Protein AF-A0A521ZRQ2-F1 (afdb_monomer)

Structure (mmCIF, N/CA/C/O backbone):
data_AF-A0A521ZRQ2-F1
#
_entry.id   AF-A0A521ZRQ2-F1
#
loop_
_atom_site.group_PDB
_atom_site.id
_atom_site.type_symbol
_atom_site.label_atom_id
_atom_site.label_alt_id
_atom_site.label_comp_id
_atom_site.label_asym_id
_atom_site.label_entity_id
_atom_site.label_seq_id
_atom_site.pdbx_PDB_ins_code
_atom_site.Cartn_x
_atom_site.Cartn_y
_atom_site.Cartn_z
_atom_site.occupancy
_atom_site.B_iso_or_equiv
_atom_site.auth_seq_id
_atom_site.auth_comp_id
_atom_site.auth_asym_id
_atom_site.auth_atom_id
_atom_site.pdbx_PDB_model_num
ATOM 1 N N . LEU A 1 1 ? 26.197 10.960 -20.142 1.00 86.56 1 LEU A N 1
ATOM 2 C CA . LEU A 1 1 ? 25.436 11.722 -21.165 1.00 86.56 1 LEU A CA 1
ATOM 3 C C . LEU A 1 1 ? 23.962 11.641 -20.788 1.00 86.56 1 LEU A C 1
ATOM 5 O O . LEU A 1 1 ? 23.535 10.539 -20.490 1.00 86.56 1 LEU A O 1
ATOM 9 N N . THR A 1 2 ? 23.198 12.736 -20.777 1.00 94.81 2 THR A N 1
ATOM 10 C CA . THR A 1 2 ? 21.739 12.678 -20.542 1.00 94.81 2 THR A CA 1
ATOM 11 C C . THR A 1 2 ? 21.006 12.995 -21.835 1.00 94.81 2 THR A C 1
ATOM 13 O O . THR A 1 2 ? 21.294 14.017 -22.453 1.00 94.81 2 THR A O 1
ATOM 16 N N . VAL A 1 3 ? 20.074 12.131 -22.233 1.00 94.94 3 VAL A N 1
ATOM 17 C CA . VAL A 1 3 ? 19.241 12.310 -23.423 1.00 94.94 3 VAL A CA 1
ATOM 18 C C . VAL A 1 3 ? 17.798 12.521 -22.991 1.00 94.94 3 VAL A C 1
ATOM 20 O O . VAL A 1 3 ? 17.220 11.689 -22.288 1.00 94.94 3 VAL A O 1
ATOM 23 N N . ASP A 1 4 ? 17.227 13.640 -23.424 1.00 97.19 4 ASP A N 1
ATOM 24 C CA . ASP A 1 4 ? 15.852 14.012 -23.123 1.00 97.19 4 ASP A CA 1
ATOM 25 C C . ASP A 1 4 ? 14.891 13.464 -24.167 1.00 97.19 4 ASP A C 1
ATOM 27 O O . ASP A 1 4 ? 15.000 13.746 -25.358 1.00 97.19 4 ASP A O 1
ATOM 31 N N . ILE A 1 5 ? 13.912 12.700 -23.695 1.00 96.31 5 ILE A N 1
ATOM 32 C CA . ILE A 1 5 ? 12.870 12.094 -24.510 1.00 96.31 5 ILE A CA 1
ATOM 33 C C . ILE A 1 5 ? 11.524 12.632 -24.023 1.00 96.31 5 ILE A C 1
ATOM 35 O O . ILE A 1 5 ? 11.105 12.414 -22.882 1.00 96.31 5 ILE A O 1
ATOM 39 N N . GLY A 1 6 ? 10.824 13.348 -24.904 1.00 96.44 6 GLY A N 1
ATOM 40 C CA . GLY A 1 6 ? 9.523 13.938 -24.585 1.00 96.44 6 GLY A CA 1
ATOM 41 C C . GLY A 1 6 ? 8.506 12.889 -24.139 1.00 96.44 6 GLY A C 1
ATOM 42 O O . GLY A 1 6 ? 7.886 13.025 -23.087 1.00 96.44 6 GLY A O 1
ATOM 43 N N . GLU A 1 7 ? 8.384 11.814 -24.908 1.00 95.94 7 GLU A N 1
ATOM 44 C CA . GLU A 1 7 ? 7.580 10.641 -24.584 1.00 95.94 7 GLU A CA 1
ATOM 45 C C . GLU A 1 7 ? 8.234 9.395 -25.173 1.00 95.94 7 GLU A C 1
ATOM 47 O O . GLU A 1 7 ? 8.887 9.484 -26.212 1.00 95.94 7 GLU A O 1
ATOM 52 N N . LEU A 1 8 ? 8.053 8.247 -24.520 1.00 96.88 8 LEU A N 1
ATOM 53 C CA . LEU A 1 8 ? 8.557 6.979 -25.026 1.00 96.88 8 LEU A CA 1
ATOM 54 C C . LEU A 1 8 ? 7.420 5.975 -25.196 1.00 96.88 8 LEU A C 1
ATOM 56 O O . LEU A 1 8 ? 6.729 5.646 -24.234 1.00 96.88 8 LEU A O 1
ATOM 60 N N . GLY A 1 9 ? 7.288 5.464 -26.416 1.00 95.38 9 GLY A N 1
ATOM 61 C CA . GLY A 1 9 ? 6.446 4.328 -26.761 1.00 95.38 9 GLY A CA 1
ATOM 62 C C . GLY A 1 9 ? 7.170 3.418 -27.749 1.00 95.38 9 GLY A C 1
ATOM 63 O O . GLY A 1 9 ? 8.127 3.835 -28.399 1.00 95.38 9 GLY A O 1
ATOM 64 N N . GLY A 1 10 ? 6.759 2.156 -27.829 1.00 95.19 10 GLY A N 1
ATOM 65 C CA . GLY A 1 10 ? 7.399 1.191 -28.722 1.00 95.19 10 GLY A CA 1
ATOM 66 C C . GLY A 1 10 ? 6.870 -0.226 -28.544 1.00 95.19 10 GLY A C 1
ATOM 67 O O . GLY A 1 10 ? 6.394 -0.584 -27.466 1.00 95.19 10 GLY A O 1
ATOM 68 N N . SER A 1 11 ? 6.953 -1.022 -29.611 1.00 95.88 11 SER A N 1
ATOM 69 C CA . SER A 1 11 ? 6.604 -2.447 -29.611 1.00 95.88 11 SER A CA 1
ATOM 70 C C . SER A 1 11 ? 7.693 -3.299 -28.946 1.00 95.88 11 SER A C 1
ATOM 72 O O . SER A 1 11 ? 8.778 -2.812 -28.634 1.00 95.88 11 SER A O 1
ATOM 74 N N . ALA A 1 12 ? 7.423 -4.595 -28.769 1.00 94.88 12 ALA A N 1
ATOM 75 C CA . ALA A 1 12 ? 8.349 -5.545 -28.146 1.00 94.88 12 ALA A CA 1
ATOM 76 C C . ALA A 1 12 ? 9.695 -5.715 -28.879 1.00 94.88 12 ALA A C 1
ATOM 78 O O . ALA A 1 12 ? 10.651 -6.209 -28.293 1.00 94.88 12 ALA A O 1
ATOM 79 N N . THR A 1 13 ? 9.787 -5.299 -30.145 1.00 94.44 13 THR A N 1
ATOM 80 C CA . THR A 1 13 ? 11.024 -5.347 -30.941 1.00 94.44 13 THR A CA 1
ATOM 81 C C . THR A 1 13 ? 11.851 -4.065 -30.843 1.00 94.44 13 THR A C 1
ATOM 83 O O . THR A 1 13 ? 12.926 -3.997 -31.432 1.00 94.44 13 THR A O 1
ATOM 86 N N . ALA A 1 14 ? 11.353 -3.029 -30.162 1.00 96.25 14 ALA A N 1
ATOM 87 C CA . ALA A 1 14 ? 12.093 -1.788 -29.979 1.00 96.25 14 ALA A CA 1
ATOM 88 C C . ALA A 1 14 ? 13.264 -1.984 -29.000 1.00 96.25 14 ALA A C 1
ATOM 90 O O . ALA A 1 14 ? 13.156 -2.728 -28.021 1.00 96.25 14 ALA A O 1
ATOM 91 N N . LEU A 1 15 ? 14.370 -1.286 -29.260 1.00 94.06 15 LEU A N 1
ATOM 92 C CA . LEU A 1 15 ? 15.562 -1.273 -28.419 1.00 94.06 15 LEU A CA 1
ATOM 93 C C . LEU A 1 15 ? 16.017 0.170 -28.184 1.00 94.06 15 LEU A C 1
ATOM 95 O O . LEU A 1 15 ? 16.093 0.963 -29.122 1.00 94.06 15 LEU A O 1
ATOM 99 N N . ILE A 1 16 ? 16.355 0.484 -26.936 1.00 93.00 16 ILE A N 1
ATOM 100 C CA . ILE A 1 16 ? 17.097 1.686 -26.545 1.00 93.00 16 ILE A CA 1
ATOM 101 C C . ILE A 1 16 ? 18.367 1.225 -25.836 1.00 93.00 16 ILE A C 1
ATOM 103 O O . ILE A 1 16 ? 18.291 0.419 -24.910 1.00 93.00 16 ILE A O 1
ATOM 107 N N . GLY A 1 17 ? 19.521 1.750 -26.242 1.00 88.81 17 GLY A N 1
ATOM 108 C CA . GLY A 1 17 ? 20.824 1.248 -25.797 1.00 88.81 17 GLY A CA 1
ATOM 109 C C . GLY A 1 17 ? 21.306 0.068 -26.645 1.00 88.81 17 GLY A C 1
ATOM 110 O O . GLY A 1 17 ? 20.808 -0.145 -27.749 1.00 88.81 17 GLY A O 1
ATOM 111 N N . GLY A 1 18 ? 22.302 -0.675 -26.155 1.00 79.00 18 GLY A N 1
ATOM 112 C CA . GLY A 1 18 ? 22.936 -1.762 -26.912 1.00 79.00 18 GLY A CA 1
ATOM 113 C C . GLY A 1 18 ? 23.668 -1.306 -28.181 1.00 79.00 18 GLY A C 1
ATOM 114 O O . GLY A 1 18 ? 23.899 -2.116 -29.074 1.00 79.00 18 GLY A O 1
ATOM 115 N N . ASP A 1 19 ? 24.012 -0.019 -28.276 1.00 76.88 19 ASP A N 1
ATOM 116 C CA . ASP A 1 19 ? 24.660 0.599 -29.438 1.00 76.88 19 ASP A CA 1
ATOM 117 C C . ASP A 1 19 ? 26.188 0.418 -29.457 1.00 76.88 19 ASP A C 1
ATOM 119 O O . ASP A 1 19 ? 26.852 0.852 -30.397 1.00 76.88 19 ASP A O 1
ATOM 123 N N . GLY A 1 20 ? 26.759 -0.222 -28.431 1.00 79.44 20 GLY A N 1
ATOM 124 C CA . GLY A 1 20 ? 28.202 -0.384 -28.273 1.00 79.44 20 GLY A CA 1
ATOM 125 C C . GLY A 1 20 ? 28.911 0.908 -27.866 1.00 79.44 20 GLY A C 1
ATOM 126 O O . GLY A 1 20 ? 30.136 0.983 -27.977 1.00 79.44 20 GLY A O 1
ATOM 127 N N . SER A 1 21 ? 28.176 1.938 -27.427 1.00 77.00 21 SER A N 1
ATOM 128 C CA . SER A 1 21 ? 28.783 3.210 -27.041 1.00 77.00 21 SER A CA 1
ATOM 129 C C . SER A 1 21 ? 29.626 3.080 -25.770 1.00 77.00 21 SER A C 1
ATOM 131 O O . SER A 1 21 ? 29.330 2.319 -24.851 1.00 77.00 21 SER A O 1
ATOM 133 N N . SER A 1 22 ? 30.702 3.866 -25.701 1.00 83.62 22 SER A N 1
ATOM 134 C CA . SER A 1 22 ? 31.635 3.879 -24.570 1.00 83.62 22 SER A CA 1
ATOM 135 C C . SER A 1 22 ? 31.246 4.893 -23.487 1.00 83.62 22 SER A C 1
ATOM 137 O O . SER A 1 22 ? 32.104 5.572 -22.917 1.00 83.62 22 SER A O 1
ATOM 139 N N . SER A 1 23 ? 29.946 5.087 -23.260 1.00 88.62 23 SER A N 1
ATOM 140 C CA . SER A 1 23 ? 29.426 6.105 -22.344 1.00 88.62 23 SER A CA 1
ATOM 141 C C . SER A 1 23 ? 28.253 5.570 -21.535 1.00 88.62 23 SER A C 1
ATOM 143 O O . SER A 1 23 ? 27.549 4.694 -22.009 1.00 88.62 23 SER A O 1
ATOM 145 N N . ASN A 1 24 ? 28.019 6.123 -20.343 1.00 92.00 24 ASN A N 1
ATOM 146 C CA . ASN A 1 24 ? 26.845 5.809 -19.521 1.00 92.00 24 ASN A CA 1
ATOM 147 C C . ASN A 1 24 ? 25.684 6.746 -19.916 1.00 92.00 24 ASN A C 1
ATOM 149 O O . ASN A 1 24 ? 25.720 7.933 -19.533 1.00 92.00 24 ASN A O 1
ATOM 153 N N . PRO A 1 25 ? 24.700 6.305 -20.728 1.00 94.19 25 PRO A N 1
ATOM 154 C CA . PRO A 1 25 ? 23.569 7.144 -21.087 1.00 94.19 25 PRO A CA 1
ATOM 155 C C . PRO A 1 25 ? 22.535 7.181 -19.958 1.00 94.19 25 PRO A C 1
ATOM 157 O O . PRO A 1 25 ? 22.179 6.164 -19.370 1.00 94.19 25 PRO A O 1
ATOM 160 N N . THR A 1 26 ? 21.984 8.362 -19.714 1.00 96.56 26 THR A N 1
ATOM 161 C CA . THR A 1 26 ? 20.808 8.557 -18.870 1.00 96.56 26 THR A CA 1
ATOM 162 C C . THR A 1 26 ? 19.644 8.978 -19.752 1.00 96.56 26 THR A C 1
ATOM 164 O O . THR A 1 26 ? 19.648 10.078 -20.304 1.00 96.56 26 THR A O 1
ATOM 167 N N . TRP A 1 27 ? 18.630 8.129 -19.863 1.00 97.31 27 TRP A N 1
ATOM 168 C CA . TRP A 1 27 ? 17.403 8.424 -20.598 1.00 97.31 27 TRP A CA 1
ATOM 169 C C . TRP A 1 27 ? 16.433 9.154 -19.673 1.00 97.31 27 TRP A C 1
ATOM 171 O O . TRP A 1 27 ? 15.920 8.564 -18.723 1.00 97.31 27 TRP A O 1
ATOM 181 N N . ARG A 1 28 ? 16.179 10.443 -19.911 1.00 98.38 28 ARG A N 1
ATOM 182 C CA . ARG A 1 28 ? 15.207 11.225 -19.137 1.00 98.38 28 ARG A CA 1
ATOM 183 C C . ARG A 1 28 ? 13.909 11.345 -19.926 1.00 98.38 28 ARG A C 1
ATOM 185 O O . ARG A 1 28 ? 13.872 11.992 -20.965 1.00 98.38 28 ARG A O 1
ATOM 192 N N . ILE A 1 29 ? 12.851 10.701 -19.443 1.00 98.50 29 ILE A N 1
ATOM 193 C CA . ILE A 1 29 ? 11.639 10.417 -20.217 1.00 98.50 29 ILE A CA 1
ATOM 194 C C . ILE A 1 29 ? 10.407 11.038 -19.565 1.00 98.50 29 ILE A C 1
ATOM 196 O O . ILE A 1 29 ? 10.168 10.827 -18.375 1.00 98.50 29 ILE A O 1
ATOM 200 N N . GLY A 1 30 ? 9.573 11.707 -20.368 1.00 98.06 30 GLY A N 1
ATOM 201 C CA . GLY A 1 30 ? 8.207 12.089 -19.988 1.00 98.06 30 GLY A CA 1
ATOM 202 C C . GLY A 1 30 ? 7.911 13.589 -19.995 1.00 98.06 30 GLY A C 1
ATOM 203 O O . GLY A 1 30 ? 6.863 13.997 -19.496 1.00 98.06 30 GLY A O 1
ATOM 204 N N . ALA A 1 31 ? 8.783 14.418 -20.581 1.00 95.81 31 ALA A N 1
ATOM 205 C CA . ALA A 1 31 ? 8.606 15.873 -20.631 1.00 95.81 31 ALA A CA 1
ATOM 206 C C . ALA A 1 31 ? 7.308 16.337 -21.331 1.00 95.81 31 ALA A C 1
ATOM 208 O O . ALA A 1 31 ? 6.841 17.442 -21.067 1.00 95.81 31 ALA A O 1
ATOM 209 N N . LYS A 1 32 ? 6.688 15.500 -22.177 1.00 97.88 32 LYS A N 1
ATOM 210 C CA . LYS A 1 32 ? 5.377 15.782 -22.792 1.00 97.88 32 LYS A CA 1
ATOM 211 C C . LYS A 1 32 ? 4.182 15.549 -21.864 1.00 97.88 32 LYS A C 1
ATOM 213 O O . LYS A 1 32 ? 3.068 15.900 -22.233 1.00 97.88 32 LYS A O 1
ATOM 218 N N . ASN A 1 33 ? 4.386 14.969 -20.680 1.00 97.56 33 ASN A N 1
ATOM 219 C CA . ASN A 1 33 ? 3.325 14.672 -19.711 1.00 97.56 33 ASN A CA 1
ATOM 220 C C . ASN A 1 33 ? 2.225 13.724 -20.230 1.00 97.56 33 ASN A C 1
ATOM 222 O O . ASN A 1 33 ? 1.117 13.703 -19.699 1.00 97.56 33 ASN A O 1
ATOM 226 N N . THR A 1 34 ? 2.527 12.916 -21.248 1.00 97.38 34 THR A N 1
ATOM 227 C CA . THR A 1 34 ? 1.599 11.935 -21.820 1.00 97.38 34 THR A CA 1
ATOM 228 C C . THR A 1 34 ? 1.655 10.597 -21.082 1.00 97.38 34 THR A C 1
ATOM 230 O O . THR A 1 34 ? 2.557 10.329 -20.283 1.00 97.38 34 THR A O 1
ATOM 233 N N . THR A 1 35 ? 0.658 9.751 -21.340 1.00 96.12 35 THR A N 1
ATOM 234 C CA . THR A 1 35 ? 0.662 8.345 -20.929 1.00 96.12 35 THR A CA 1
ATOM 235 C C . THR A 1 35 ? 1.057 7.481 -22.118 1.00 96.12 35 THR A C 1
ATOM 237 O O . THR A 1 35 ? 0.360 7.514 -23.126 1.00 96.12 35 THR A O 1
ATOM 240 N N . ASN A 1 36 ? 2.133 6.702 -22.004 1.00 96.94 36 ASN A N 1
ATOM 241 C CA . ASN A 1 36 ? 2.593 5.828 -23.085 1.00 96.94 36 ASN A CA 1
ATOM 242 C C . ASN A 1 36 ? 3.150 4.501 -22.567 1.00 96.94 36 ASN A C 1
ATOM 244 O O . ASN A 1 36 ? 3.627 4.406 -21.434 1.00 96.94 36 ASN A O 1
ATOM 248 N N . THR A 1 37 ? 3.097 3.484 -23.431 1.00 97.62 37 THR A N 1
ATOM 249 C CA . THR A 1 37 ? 3.633 2.147 -23.158 1.00 97.62 37 THR A CA 1
ATOM 250 C C . THR A 1 37 ? 4.838 1.858 -24.035 1.00 97.62 37 THR A C 1
ATOM 252 O O . THR A 1 37 ? 4.766 1.958 -25.260 1.00 97.62 37 THR A O 1
ATOM 255 N N . TYR A 1 38 ? 5.927 1.438 -23.398 1.00 98.50 38 TYR A N 1
ATOM 256 C CA . TYR A 1 38 ? 7.101 0.886 -24.051 1.00 98.50 38 TYR A CA 1
ATOM 257 C C . TYR A 1 38 ? 7.191 -0.612 -23.740 1.00 98.50 38 TYR A C 1
ATOM 259 O O . TYR A 1 38 ? 7.359 -1.020 -22.586 1.00 98.50 38 TYR A O 1
ATOM 267 N N . ALA A 1 39 ? 7.014 -1.432 -24.774 1.00 98.19 39 ALA A N 1
ATOM 268 C CA . ALA A 1 39 ? 7.101 -2.890 -24.695 1.00 98.19 39 ALA A CA 1
ATOM 269 C C . ALA A 1 39 ? 8.485 -3.433 -25.073 1.00 98.19 39 ALA A C 1
ATOM 271 O O . ALA A 1 39 ? 8.746 -4.615 -24.865 1.00 98.19 39 ALA A O 1
ATOM 272 N N . GLY A 1 40 ? 9.354 -2.582 -25.626 1.00 97.56 40 GLY A N 1
ATOM 273 C CA . GLY A 1 40 ? 10.710 -2.942 -26.020 1.00 97.56 40 GLY A CA 1
ATOM 274 C C . GLY A 1 40 ? 11.666 -3.101 -24.840 1.00 97.56 40 GLY A C 1
ATOM 275 O O . GLY A 1 40 ? 11.275 -3.052 -23.672 1.00 97.56 40 GLY A O 1
ATOM 276 N N . VAL A 1 41 ? 12.949 -3.245 -25.165 1.00 97.25 41 VAL A N 1
ATOM 277 C CA . VAL A 1 41 ? 14.037 -3.375 -24.189 1.00 97.25 41 VAL A CA 1
ATOM 278 C C . VAL A 1 41 ? 14.812 -2.064 -24.099 1.00 97.25 41 VAL A C 1
ATOM 280 O O . VAL A 1 41 ? 15.125 -1.430 -25.105 1.00 97.25 41 VAL A O 1
ATOM 283 N N . ILE A 1 42 ? 15.110 -1.642 -22.879 1.00 97.12 42 ILE A N 1
ATOM 284 C CA . ILE A 1 42 ? 16.154 -0.678 -22.551 1.00 97.12 42 ILE A CA 1
ATOM 285 C C . ILE A 1 42 ? 17.340 -1.507 -22.052 1.00 97.12 42 ILE A C 1
ATOM 287 O O . ILE A 1 42 ? 17.198 -2.294 -21.110 1.00 97.12 42 ILE A O 1
ATOM 291 N N . ALA A 1 43 ? 18.486 -1.353 -22.700 1.00 96.12 43 ALA A N 1
ATOM 292 C CA . ALA A 1 43 ? 19.705 -2.095 -22.423 1.00 96.12 43 ALA A CA 1
ATOM 293 C C . ALA A 1 43 ? 20.852 -1.147 -22.062 1.00 96.12 43 ALA A C 1
ATOM 295 O O . ALA A 1 43 ? 20.834 0.039 -22.400 1.00 96.12 43 ALA A O 1
ATOM 296 N N . ASP A 1 44 ? 21.866 -1.688 -21.392 1.00 95.81 44 ASP A N 1
ATOM 2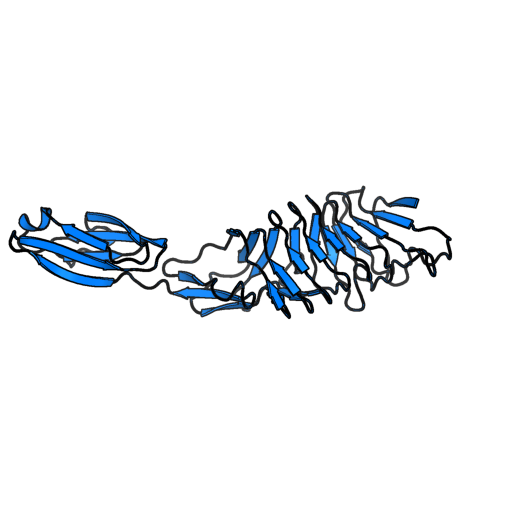97 C CA . ASP A 1 44 ? 23.150 -1.009 -21.231 1.00 95.81 44 ASP A CA 1
ATOM 298 C C . ASP A 1 44 ? 23.798 -0.740 -22.603 1.00 95.81 44 ASP A C 1
ATOM 300 O O . ASP A 1 44 ? 23.521 -1.425 -23.591 1.00 95.81 44 ASP A O 1
ATOM 304 N N . ALA A 1 45 ? 24.655 0.280 -22.679 1.00 86.06 45 ALA A N 1
ATOM 305 C CA . ALA A 1 45 ? 25.339 0.667 -23.917 1.00 86.06 45 ALA A CA 1
ATOM 306 C C . ALA A 1 45 ? 26.378 -0.378 -24.369 1.00 86.06 45 ALA A C 1
ATOM 308 O O . ALA A 1 45 ? 26.684 -0.482 -25.554 1.00 86.06 45 ALA A O 1
ATOM 309 N N . GLY A 1 46 ? 26.866 -1.200 -23.435 1.00 78.19 46 GLY A N 1
ATOM 310 C CA . GLY A 1 46 ? 27.748 -2.341 -23.675 1.00 78.19 46 GLY A CA 1
ATOM 311 C C . GLY A 1 46 ? 28.692 -2.571 -22.495 1.00 78.19 46 GLY A C 1
ATOM 312 O O . GLY A 1 46 ? 29.126 -1.613 -21.868 1.00 78.19 46 GLY A O 1
ATOM 313 N N . GLY A 1 47 ? 29.032 -3.826 -22.183 1.00 77.81 47 GLY A N 1
ATOM 314 C CA . GLY A 1 47 ? 30.033 -4.190 -21.166 1.00 77.81 47 GLY A CA 1
ATOM 315 C C . GLY A 1 47 ? 29.936 -3.404 -19.846 1.00 77.81 47 GLY A C 1
ATOM 316 O O . GLY A 1 47 ? 29.062 -3.665 -19.029 1.00 77.81 47 GLY A O 1
ATOM 317 N N . ALA A 1 48 ? 30.862 -2.459 -19.641 1.00 85.62 48 ALA A N 1
ATOM 318 C CA . ALA A 1 48 ? 30.978 -1.640 -18.429 1.00 85.62 48 ALA A CA 1
ATOM 319 C C . ALA A 1 48 ? 30.137 -0.344 -18.437 1.00 85.62 48 ALA A C 1
ATOM 321 O O . ALA A 1 48 ? 30.170 0.411 -17.464 1.00 85.62 48 ALA A O 1
ATOM 322 N N . TYR A 1 49 ? 29.422 -0.057 -19.527 1.00 92.81 49 TYR A N 1
ATOM 323 C CA . TYR A 1 49 ? 28.742 1.213 -19.752 1.00 92.81 49 TYR A CA 1
ATOM 324 C C . TYR A 1 49 ? 27.250 1.116 -19.453 1.00 92.81 49 TYR A C 1
ATOM 326 O O . TYR A 1 49 ? 26.453 0.628 -20.261 1.00 92.81 49 TYR A O 1
ATOM 334 N N . LEU A 1 50 ? 26.884 1.574 -18.262 1.00 94.56 50 LEU A N 1
ATOM 335 C CA . LEU A 1 50 ? 25.569 1.344 -17.687 1.00 94.56 50 LEU A CA 1
ATOM 336 C C . LEU A 1 50 ? 24.587 2.424 -18.137 1.00 94.56 50 LEU A C 1
ATOM 338 O O . LEU A 1 50 ? 24.866 3.620 -18.023 1.00 94.56 50 LEU A O 1
ATOM 342 N N . ALA A 1 51 ? 23.420 2.001 -18.610 1.00 95.94 51 ALA A N 1
ATOM 343 C CA . ALA A 1 51 ? 22.316 2.896 -18.901 1.00 95.94 51 ALA A CA 1
ATOM 344 C C . ALA A 1 51 ? 21.470 3.127 -17.641 1.00 95.94 51 ALA A C 1
ATOM 346 O O . ALA A 1 51 ? 21.209 2.205 -16.865 1.00 95.94 51 ALA A O 1
ATOM 347 N N . SER A 1 52 ? 21.004 4.359 -17.456 1.00 97.50 52 SER A N 1
ATOM 348 C CA . SER A 1 52 ? 20.087 4.740 -16.378 1.00 97.50 52 SER A CA 1
ATOM 349 C C . SER A 1 52 ? 18.808 5.347 -16.950 1.00 97.50 52 SER A C 1
ATOM 351 O O . SER A 1 52 ? 18.804 5.941 -18.030 1.00 97.50 52 SER A O 1
ATOM 353 N N . LEU A 1 53 ? 17.716 5.247 -16.197 1.00 98.69 53 LEU A N 1
ATOM 354 C CA . LEU A 1 53 ? 16.421 5.830 -16.548 1.00 98.69 53 LEU A CA 1
ATOM 355 C C . LEU A 1 53 ? 16.015 6.892 -15.521 1.00 98.69 53 LEU A C 1
ATOM 357 O O . LEU A 1 53 ? 16.051 6.646 -14.318 1.00 98.69 53 LEU A O 1
ATOM 361 N N . ILE A 1 54 ? 15.553 8.053 -15.985 1.00 98.81 54 ILE A N 1
ATOM 362 C CA . ILE A 1 54 ? 14.869 9.050 -15.156 1.00 98.81 54 ILE A CA 1
ATOM 363 C C . ILE A 1 54 ? 13.467 9.276 -15.719 1.00 98.81 54 ILE A C 1
ATOM 365 O O . ILE A 1 54 ? 13.311 9.803 -16.817 1.00 98.81 54 ILE A O 1
ATOM 369 N N . LYS A 1 55 ? 12.432 8.943 -14.950 1.00 98.75 55 LYS A N 1
ATOM 370 C CA . LYS A 1 55 ? 11.046 9.303 -15.261 1.00 98.75 55 LYS A CA 1
ATOM 371 C C . LYS A 1 55 ? 10.737 10.703 -14.720 1.00 98.75 55 LYS A C 1
ATOM 373 O O . LYS A 1 55 ? 10.837 10.945 -13.517 1.00 98.75 55 LYS A O 1
ATOM 378 N N . THR A 1 56 ? 10.337 11.609 -15.609 1.00 98.62 56 THR A N 1
ATOM 379 C CA . THR A 1 56 ? 9.914 12.986 -15.311 1.00 98.62 56 THR A CA 1
ATOM 380 C C . THR A 1 56 ? 8.546 13.296 -15.916 1.00 98.62 56 THR A C 1
ATOM 382 O O . THR A 1 56 ? 7.952 12.471 -16.613 1.00 98.62 56 THR A O 1
ATOM 385 N N . GLY A 1 57 ? 8.027 14.489 -15.629 1.00 98.38 57 GLY A N 1
ATOM 386 C CA . GLY A 1 57 ? 6.714 14.936 -16.079 1.00 98.38 57 GLY A CA 1
ATOM 387 C C . GLY A 1 57 ? 5.567 14.264 -15.326 1.00 98.38 57 GLY A C 1
ATOM 388 O O . GLY A 1 57 ? 5.732 13.233 -14.678 1.00 98.38 57 GLY A O 1
ATOM 389 N N . THR A 1 58 ? 4.379 14.850 -15.413 1.00 98.12 58 THR A N 1
ATOM 390 C CA . THR A 1 58 ? 3.177 14.418 -14.679 1.00 98.12 58 THR A CA 1
ATOM 391 C C . THR A 1 58 ? 2.514 13.179 -15.280 1.00 98.12 58 THR A C 1
ATOM 393 O O . THR A 1 58 ? 1.725 12.522 -14.607 1.00 98.12 58 THR A O 1
ATOM 396 N N . GLY A 1 59 ? 2.860 12.834 -16.523 1.00 98.25 59 GLY A N 1
ATOM 397 C CA . GLY A 1 59 ? 2.332 11.673 -17.236 1.00 98.25 59 GLY A CA 1
ATOM 398 C C . GLY A 1 59 ? 2.801 10.324 -16.682 1.00 98.25 59 GLY A C 1
ATOM 399 O O . GLY A 1 59 ? 3.561 10.241 -15.705 1.00 98.25 59 GLY A O 1
ATOM 400 N N . MET A 1 60 ? 2.379 9.251 -17.347 1.00 98.25 60 MET A N 1
ATOM 401 C CA . MET A 1 60 ? 2.694 7.875 -16.969 1.00 98.25 60 MET A CA 1
ATOM 402 C C . MET A 1 60 ? 3.538 7.174 -18.038 1.00 98.25 60 MET A C 1
ATOM 404 O O . MET A 1 60 ? 3.169 7.129 -19.207 1.00 98.25 60 MET A O 1
ATOM 408 N N . LEU A 1 61 ? 4.648 6.571 -17.619 1.00 98.62 61 LEU A N 1
ATOM 409 C CA . LEU A 1 61 ? 5.431 5.663 -18.454 1.00 98.62 61 LEU A CA 1
ATOM 410 C C . LEU A 1 61 ? 5.134 4.229 -18.027 1.00 98.62 61 LEU A C 1
ATOM 412 O O . LEU A 1 61 ? 5.389 3.869 -16.879 1.00 98.62 61 LEU A O 1
ATOM 416 N N . VAL A 1 62 ? 4.608 3.419 -18.941 1.00 98.56 62 VAL A N 1
ATOM 417 C CA . VAL A 1 62 ? 4.380 1.989 -18.723 1.00 98.56 62 VAL A CA 1
ATOM 418 C C . VAL A 1 62 ? 5.528 1.205 -19.347 1.00 98.56 62 VAL A C 1
ATOM 420 O O . VAL A 1 62 ? 5.737 1.271 -20.558 1.00 98.56 62 VAL A O 1
ATOM 423 N N . LEU A 1 63 ? 6.255 0.447 -18.530 1.00 98.62 63 LEU A N 1
ATOM 424 C CA . LEU A 1 63 ? 7.295 -0.474 -18.985 1.00 98.62 63 LEU A CA 1
ATOM 425 C C . LEU A 1 63 ? 6.742 -1.897 -18.936 1.00 98.62 63 LEU A C 1
ATOM 427 O O . LEU A 1 63 ? 6.488 -2.435 -17.857 1.00 98.62 63 LEU A O 1
ATOM 431 N N . SER A 1 64 ? 6.521 -2.481 -20.113 1.00 98.00 64 SER A N 1
ATOM 432 C CA . SER A 1 64 ? 5.979 -3.843 -20.266 1.00 98.00 64 SER A CA 1
ATOM 433 C C . SER A 1 64 ? 6.999 -4.849 -20.811 1.00 98.00 64 SER A C 1
ATOM 435 O O . SER A 1 64 ? 6.765 -6.053 -20.741 1.00 98.00 64 SER A O 1
ATOM 437 N N . GLY A 1 65 ? 8.152 -4.377 -21.290 1.00 97.75 65 GLY A N 1
ATOM 438 C CA . GLY A 1 65 ? 9.291 -5.222 -21.645 1.00 97.75 65 GLY A CA 1
ATOM 439 C C . GLY A 1 65 ? 10.159 -5.607 -20.441 1.00 97.75 65 GLY A C 1
ATOM 440 O O . GLY A 1 65 ? 10.144 -4.948 -19.398 1.00 97.75 65 GLY A O 1
ATOM 441 N N . GLY A 1 66 ? 10.934 -6.683 -20.597 1.00 97.88 66 GLY A N 1
ATOM 442 C CA . GLY A 1 66 ? 11.987 -7.074 -19.658 1.00 97.88 66 GLY A CA 1
ATOM 443 C C . GLY A 1 66 ? 13.274 -6.306 -19.952 1.00 97.88 66 GLY A C 1
ATOM 444 O O . GLY A 1 66 ? 14.062 -6.715 -20.799 1.00 97.88 66 GLY A O 1
ATOM 445 N N . ASN A 1 67 ? 13.474 -5.188 -19.265 1.00 98.25 67 ASN A N 1
ATOM 446 C CA . ASN A 1 67 ? 14.634 -4.324 -19.436 1.00 98.25 67 ASN A CA 1
ATOM 447 C C . ASN A 1 67 ? 15.897 -4.934 -18.809 1.00 98.25 67 ASN A C 1
ATOM 449 O O . ASN A 1 67 ? 15.827 -5.625 -17.790 1.00 98.25 67 ASN A O 1
ATOM 453 N N . THR A 1 68 ? 17.056 -4.653 -19.409 1.00 96.69 68 THR A N 1
ATOM 454 C CA . THR A 1 68 ? 18.350 -5.256 -19.040 1.00 96.69 68 THR A CA 1
ATOM 455 C C . THR A 1 68 ? 19.398 -4.245 -18.589 1.00 96.69 68 THR A C 1
ATOM 457 O O . THR A 1 68 ? 20.477 -4.657 -18.173 1.00 96.69 68 THR A O 1
ATOM 460 N N . TYR A 1 69 ? 19.096 -2.945 -18.627 1.00 97.31 69 TYR A N 1
ATOM 461 C CA . TYR A 1 69 ? 20.002 -1.925 -18.104 1.00 97.31 69 TYR A CA 1
ATOM 462 C C . TYR A 1 69 ? 20.263 -2.082 -16.599 1.00 97.31 69 TYR A C 1
ATOM 464 O O . TYR A 1 69 ? 19.421 -2.578 -15.844 1.00 97.31 69 TYR A O 1
ATOM 472 N N . SER A 1 70 ? 21.427 -1.633 -16.139 1.00 96.44 70 SER A N 1
ATOM 473 C CA . SER A 1 70 ? 21.869 -1.849 -14.756 1.00 96.44 70 SER A CA 1
ATOM 474 C C . SER A 1 70 ? 22.255 -0.573 -14.003 1.00 96.44 70 SER A C 1
ATOM 476 O O . SER A 1 70 ? 22.435 -0.612 -12.786 1.00 96.44 70 SER A O 1
ATOM 478 N N . GLY A 1 71 ? 22.272 0.587 -14.668 1.00 97.12 71 GLY A N 1
ATOM 479 C CA . GLY A 1 71 ? 22.606 1.880 -14.056 1.00 97.12 71 GLY A CA 1
ATOM 480 C C . GLY A 1 71 ? 21.528 2.450 -13.124 1.00 97.12 71 GLY A C 1
ATOM 481 O O . GLY A 1 71 ? 21.761 3.454 -12.453 1.00 97.12 71 GLY A O 1
ATOM 482 N N . GLY A 1 72 ? 20.347 1.832 -13.065 1.00 98.12 72 GLY A N 1
ATOM 483 C CA . GLY A 1 72 ? 19.278 2.170 -12.123 1.00 98.12 72 GLY A CA 1
ATOM 484 C C . GLY A 1 72 ? 18.206 3.108 -12.675 1.00 98.12 72 GLY A C 1
ATOM 485 O O . GLY A 1 72 ? 18.281 3.614 -13.796 1.0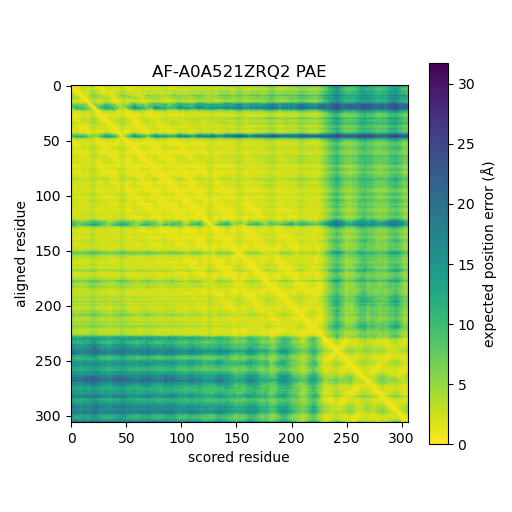0 98.12 72 GLY A O 1
ATOM 486 N N . THR A 1 73 ? 17.161 3.305 -11.873 1.00 98.88 73 THR A N 1
ATOM 487 C CA . THR A 1 73 ? 15.954 4.045 -12.255 1.00 98.88 73 THR A CA 1
ATOM 488 C C . THR A 1 73 ? 15.591 5.083 -11.206 1.00 98.88 73 THR A C 1
ATOM 490 O O . THR A 1 73 ? 15.441 4.761 -10.034 1.00 98.88 73 THR A O 1
ATOM 493 N N . THR A 1 74 ? 15.378 6.327 -11.621 1.00 98.94 74 THR A N 1
ATOM 494 C CA . THR A 1 74 ? 14.841 7.389 -10.763 1.00 98.94 74 THR A CA 1
ATOM 495 C C . THR A 1 74 ? 13.458 7.805 -11.243 1.00 98.94 74 THR A C 1
ATOM 497 O O . THR A 1 74 ? 13.296 8.243 -12.378 1.00 98.94 74 THR A O 1
ATOM 500 N N . VAL A 1 75 ? 12.452 7.724 -10.379 1.00 98.94 75 VAL A N 1
ATOM 501 C CA . VAL A 1 75 ? 11.124 8.296 -10.618 1.00 98.94 75 VAL A CA 1
ATOM 502 C C . VAL A 1 75 ? 11.071 9.659 -9.938 1.00 98.94 75 VAL A C 1
ATOM 504 O O . VAL A 1 75 ? 10.795 9.758 -8.744 1.00 98.94 75 VAL A O 1
ATOM 507 N N . SER A 1 76 ? 11.383 10.710 -10.697 1.00 98.75 76 SER A N 1
ATOM 508 C CA . SER A 1 76 ? 11.418 12.088 -10.195 1.00 98.75 76 SER A CA 1
ATOM 509 C C . SER A 1 76 ? 10.040 12.740 -10.161 1.00 98.75 76 SER A C 1
ATOM 511 O O . SER A 1 76 ? 9.806 13.595 -9.318 1.00 98.75 76 SER A O 1
ATOM 513 N N . SER A 1 77 ? 9.139 12.375 -11.079 1.00 98.50 77 SER A N 1
ATOM 514 C CA . SER A 1 77 ? 7.747 12.836 -11.069 1.00 98.50 77 SER A CA 1
ATOM 515 C C . SER A 1 77 ? 6.818 11.983 -11.940 1.00 98.50 77 SER A C 1
ATOM 517 O O . SER A 1 77 ? 7.256 11.215 -12.807 1.00 98.50 77 SER A O 1
ATOM 519 N N . GLY A 1 78 ? 5.513 12.112 -11.689 1.00 98.50 78 GLY A N 1
ATOM 520 C CA . GLY A 1 78 ? 4.472 11.355 -12.385 1.00 98.50 78 GLY A CA 1
ATOM 521 C C . GLY A 1 78 ? 4.513 9.878 -12.011 1.00 98.50 78 GLY A C 1
ATOM 522 O O . GLY A 1 78 ? 4.921 9.530 -10.906 1.00 98.50 78 GLY A O 1
ATOM 523 N N . THR A 1 79 ? 4.094 9.002 -12.925 1.00 98.69 79 THR A N 1
ATOM 524 C CA . THR A 1 79 ? 3.996 7.561 -12.637 1.00 98.69 79 THR A CA 1
ATOM 525 C C . THR A 1 79 ? 4.916 6.735 -13.528 1.00 98.69 79 THR A C 1
ATOM 527 O O . THR A 1 79 ? 4.910 6.889 -14.748 1.00 98.69 79 THR A O 1
ATOM 530 N N . LEU A 1 80 ? 5.682 5.828 -12.926 1.00 98.81 80 LEU A N 1
ATOM 531 C CA . LEU A 1 80 ? 6.309 4.703 -13.611 1.00 98.81 80 LEU A CA 1
ATOM 532 C C . LEU A 1 80 ? 5.510 3.439 -13.279 1.00 98.81 80 LEU A C 1
ATOM 534 O O . LEU A 1 80 ? 5.423 3.057 -12.112 1.00 98.81 80 LEU A O 1
ATOM 538 N N . MET A 1 81 ? 4.922 2.803 -14.290 1.00 98.62 81 MET A N 1
ATOM 539 C CA . MET A 1 81 ? 4.136 1.581 -14.129 1.00 98.62 81 MET A CA 1
ATOM 540 C C . MET A 1 81 ? 4.907 0.372 -14.664 1.00 98.62 81 MET A C 1
ATOM 542 O O . MET A 1 81 ? 5.151 0.268 -15.865 1.00 98.62 81 MET A O 1
ATOM 546 N N . ALA A 1 82 ? 5.261 -0.558 -13.778 1.00 98.69 82 ALA A N 1
ATOM 547 C CA . ALA A 1 82 ? 5.834 -1.849 -14.140 1.00 98.69 82 ALA A CA 1
ATOM 548 C C . ALA A 1 82 ? 4.717 -2.825 -14.536 1.00 98.69 82 ALA A C 1
ATOM 550 O O . ALA A 1 82 ? 3.887 -3.195 -13.707 1.00 98.69 82 ALA A O 1
ATOM 551 N N . SER A 1 83 ? 4.689 -3.253 -15.795 1.00 97.88 83 SER A N 1
ATOM 552 C CA . SER A 1 83 ? 3.667 -4.165 -16.334 1.00 97.88 83 SER A CA 1
ATOM 553 C C . SER A 1 83 ? 4.282 -5.305 -17.154 1.00 97.88 83 SER A C 1
ATOM 555 O O . SER A 1 83 ? 3.625 -5.918 -17.991 1.00 97.88 83 SER A O 1
ATOM 557 N N . ASN A 1 84 ? 5.568 -5.584 -16.938 1.00 98.25 84 ASN A N 1
ATOM 558 C CA . ASN A 1 84 ? 6.258 -6.691 -17.583 1.00 98.25 84 ASN A CA 1
ATOM 559 C C . ASN A 1 84 ? 5.816 -8.041 -17.008 1.00 98.25 84 ASN A C 1
ATOM 561 O O . ASN A 1 84 ? 5.567 -8.175 -15.810 1.00 98.25 84 ASN A O 1
ATOM 565 N N . THR A 1 85 ? 5.775 -9.061 -17.861 1.00 97.12 85 THR A N 1
ATOM 566 C CA . THR A 1 85 ? 5.453 -10.442 -17.465 1.00 97.12 85 THR A CA 1
ATOM 567 C C . THR A 1 85 ? 6.700 -11.285 -17.199 1.00 97.12 85 THR A C 1
ATOM 569 O O . THR A 1 85 ? 6.623 -12.300 -16.512 1.00 97.12 85 THR A O 1
ATOM 572 N N . THR A 1 86 ? 7.855 -10.868 -17.725 1.00 95.88 86 THR A N 1
ATOM 573 C CA . THR A 1 86 ? 9.148 -11.555 -17.595 1.00 95.88 86 THR A CA 1
ATOM 574 C C . THR A 1 86 ? 10.277 -10.556 -17.359 1.00 95.88 86 THR A C 1
ATOM 576 O O . THR A 1 86 ? 10.201 -9.409 -17.807 1.00 95.88 86 THR A O 1
ATOM 579 N N . GLY A 1 87 ? 11.354 -10.990 -16.701 1.00 97.50 87 GLY A N 1
ATOM 580 C CA . GLY A 1 87 ? 12.513 -10.137 -16.417 1.00 97.50 87 GLY A CA 1
ATOM 581 C C . GLY A 1 87 ? 12.188 -9.010 -15.432 1.00 97.50 87 GLY A C 1
ATOM 582 O O . GLY A 1 87 ? 11.369 -9.192 -14.536 1.00 97.50 87 GLY A O 1
ATOM 583 N N . SER A 1 88 ? 12.816 -7.844 -15.606 1.00 98.56 88 SER A N 1
ATOM 584 C CA . SER A 1 88 ? 12.602 -6.661 -14.763 1.00 98.56 88 SER A CA 1
ATOM 585 C C . SER A 1 88 ? 12.084 -5.488 -15.587 1.00 98.56 88 SER A C 1
ATOM 587 O O . SER A 1 88 ? 12.712 -5.112 -16.573 1.00 98.56 88 SER A O 1
ATOM 589 N N . ALA A 1 89 ? 11.001 -4.837 -15.160 1.00 98.69 89 ALA A N 1
ATOM 590 C CA . ALA A 1 89 ? 10.553 -3.591 -15.780 1.00 98.69 89 ALA A CA 1
ATOM 591 C C . ALA A 1 89 ? 11.588 -2.468 -15.645 1.00 98.69 89 ALA A C 1
ATOM 593 O O . ALA A 1 89 ? 11.581 -1.559 -16.460 1.00 98.69 89 ALA A O 1
ATOM 594 N N . THR A 1 90 ? 12.470 -2.493 -14.646 1.00 98.69 90 THR A N 1
ATOM 595 C CA . THR A 1 90 ? 13.394 -1.378 -14.368 1.00 98.69 90 THR A CA 1
ATOM 596 C C . THR A 1 90 ? 14.863 -1.788 -14.397 1.00 98.69 90 THR A C 1
ATOM 598 O O . THR A 1 90 ? 15.700 -1.109 -13.800 1.00 98.69 90 THR A O 1
ATOM 601 N N . GLY A 1 91 ? 15.172 -2.924 -15.032 1.00 98.25 91 GLY A N 1
ATOM 602 C CA . GLY A 1 91 ? 16.524 -3.472 -15.035 1.00 98.25 91 GLY A CA 1
ATOM 603 C C . GLY A 1 91 ? 16.968 -4.009 -13.668 1.00 98.25 91 GLY A C 1
ATOM 604 O O . GLY A 1 91 ? 16.140 -4.251 -12.780 1.00 98.25 91 GLY A O 1
ATOM 605 N N . SER A 1 92 ? 18.270 -4.236 -13.501 1.00 97.69 92 SER A N 1
ATOM 606 C CA . SER A 1 92 ? 18.857 -4.786 -12.263 1.00 97.69 92 SER A CA 1
ATOM 607 C C . SER A 1 92 ? 19.321 -3.717 -11.268 1.00 97.69 92 SER A C 1
ATOM 609 O O . SER A 1 92 ? 19.479 -4.010 -10.082 1.00 97.69 92 SER A O 1
ATOM 611 N N . GLY A 1 93 ? 19.520 -2.481 -11.733 1.00 98.12 93 GLY A N 1
ATOM 612 C CA . GLY A 1 93 ? 19.954 -1.362 -10.899 1.00 98.12 93 GLY A CA 1
ATOM 613 C C . GLY A 1 93 ? 18.890 -0.904 -9.898 1.00 98.12 93 GLY A C 1
ATOM 614 O O . GLY A 1 93 ? 17.699 -1.175 -10.054 1.00 98.12 93 GLY A O 1
ATOM 615 N N . ALA A 1 94 ? 19.321 -0.176 -8.866 1.00 98.75 94 ALA A N 1
ATOM 616 C CA . ALA A 1 94 ? 18.429 0.336 -7.826 1.00 98.75 94 ALA A CA 1
ATOM 617 C C . ALA A 1 94 ? 17.351 1.281 -8.387 1.00 98.75 94 ALA A C 1
ATOM 619 O O . ALA A 1 94 ? 17.574 2.003 -9.363 1.00 98.75 94 ALA A O 1
ATOM 620 N N . VAL A 1 95 ? 16.189 1.300 -7.734 1.00 98.94 95 VAL A N 1
ATOM 621 C CA . VAL A 1 95 ? 15.056 2.167 -8.067 1.00 98.94 95 VAL A CA 1
ATOM 622 C C . VAL A 1 95 ? 14.834 3.167 -6.938 1.00 98.94 95 VAL A C 1
ATOM 624 O O . VAL A 1 95 ? 14.572 2.778 -5.802 1.00 98.94 95 VAL A O 1
ATOM 627 N N . ALA A 1 96 ? 14.889 4.458 -7.251 1.00 98.94 96 ALA A N 1
ATOM 628 C CA . ALA A 1 96 ? 14.563 5.539 -6.328 1.00 98.94 96 ALA A CA 1
ATOM 629 C C . ALA A 1 96 ? 13.258 6.220 -6.750 1.00 98.94 96 ALA A C 1
ATOM 631 O O . ALA A 1 96 ? 13.125 6.664 -7.890 1.00 98.94 96 ALA A O 1
ATOM 632 N N . VAL A 1 97 ? 12.302 6.337 -5.831 1.00 98.94 97 VAL A N 1
ATOM 633 C CA . VAL A 1 97 ? 11.050 7.074 -6.037 1.00 98.94 97 VAL A CA 1
ATOM 634 C C . VAL A 1 97 ? 11.098 8.334 -5.186 1.00 98.94 97 VAL A C 1
ATOM 636 O O . VAL A 1 97 ? 11.067 8.258 -3.959 1.00 98.94 97 VAL A O 1
ATOM 639 N N . ASN A 1 98 ? 11.211 9.486 -5.839 1.00 98.88 98 ASN A N 1
ATOM 640 C CA . ASN A 1 98 ? 11.378 10.781 -5.185 1.00 98.88 98 ASN A CA 1
ATOM 641 C C . ASN A 1 98 ? 10.043 11.521 -5.051 1.00 98.88 98 ASN A C 1
ATOM 643 O O . ASN A 1 98 ? 9.006 11.056 -5.524 1.00 98.88 98 ASN A O 1
ATOM 647 N N . THR A 1 99 ? 10.081 12.692 -4.413 1.00 98.69 99 THR A N 1
ATOM 648 C CA . THR A 1 99 ? 8.926 13.576 -4.233 1.00 98.69 99 THR A CA 1
ATOM 649 C C . THR A 1 99 ? 8.156 13.802 -5.529 1.00 98.69 99 THR A C 1
ATOM 651 O O . THR A 1 99 ? 8.715 14.273 -6.514 1.00 98.69 99 THR A O 1
ATOM 654 N N . GLY A 1 100 ? 6.856 13.495 -5.517 1.00 98.06 100 GLY A N 1
ATOM 655 C CA . GLY A 1 100 ? 5.979 13.639 -6.687 1.00 98.06 100 GLY A CA 1
ATOM 656 C C . GLY A 1 100 ? 6.077 12.494 -7.703 1.00 98.06 100 GLY A C 1
ATOM 657 O O . GLY A 1 100 ? 5.331 12.486 -8.685 1.00 98.06 100 GLY A O 1
ATOM 658 N N . GLY A 1 101 ? 6.967 11.526 -7.477 1.00 98.81 101 GLY A N 1
ATOM 659 C CA . GLY A 1 101 ? 7.060 10.277 -8.219 1.00 98.81 101 GLY A CA 1
ATOM 660 C C . GLY A 1 101 ? 6.173 9.182 -7.625 1.00 98.81 101 GLY A C 1
ATOM 661 O O . GLY A 1 101 ? 6.015 9.068 -6.409 1.00 98.81 101 GLY A O 1
ATOM 662 N N . THR A 1 102 ? 5.607 8.349 -8.495 1.00 98.88 102 THR A N 1
ATOM 663 C CA . THR A 1 102 ? 4.838 7.154 -8.137 1.00 98.88 102 THR A CA 1
ATOM 664 C C . THR A 1 102 ? 5.406 5.936 -8.853 1.00 98.88 102 THR A C 1
ATOM 666 O O . THR A 1 102 ? 5.522 5.939 -10.078 1.00 98.88 102 THR A O 1
ATOM 669 N N . LEU A 1 103 ? 5.714 4.879 -8.104 1.00 98.88 103 LEU A N 1
ATOM 670 C CA . LEU A 1 103 ? 5.974 3.550 -8.652 1.00 98.88 103 LEU A CA 1
ATOM 671 C C . LEU A 1 103 ? 4.718 2.693 -8.505 1.00 98.88 103 LEU A C 1
ATOM 673 O O . LEU A 1 103 ? 4.212 2.530 -7.395 1.00 98.88 103 LEU A O 1
ATOM 677 N N . ALA A 1 104 ? 4.228 2.157 -9.618 1.00 98.62 104 ALA A N 1
ATOM 678 C CA . ALA A 1 104 ? 2.991 1.388 -9.678 1.00 98.62 104 ALA A CA 1
ATOM 679 C C . ALA A 1 104 ? 3.122 0.141 -10.559 1.00 98.62 104 ALA A C 1
ATOM 681 O O . ALA A 1 104 ? 4.166 -0.099 -11.171 1.00 98.62 104 ALA A O 1
ATOM 682 N N . GLY A 1 105 ? 2.039 -0.627 -10.664 1.00 98.19 105 GLY A N 1
ATOM 683 C CA . GLY A 1 105 ? 1.906 -1.723 -11.616 1.00 98.19 105 GLY A CA 1
ATOM 684 C C . GLY A 1 105 ? 1.826 -3.103 -10.974 1.00 98.19 105 GLY A C 1
ATOM 685 O O . GLY A 1 105 ? 1.726 -3.251 -9.757 1.00 98.19 105 GLY A O 1
ATOM 686 N N . ASN A 1 106 ? 1.848 -4.126 -11.819 1.00 98.31 106 ASN A N 1
ATOM 687 C CA . ASN A 1 106 ? 1.678 -5.534 -11.463 1.00 98.31 106 ASN A CA 1
ATOM 688 C C . ASN A 1 106 ? 2.793 -6.441 -12.022 1.00 98.31 106 ASN A C 1
ATOM 690 O O . ASN A 1 106 ? 2.631 -7.658 -12.088 1.00 98.31 106 ASN A O 1
ATOM 694 N N . GLY A 1 107 ? 3.889 -5.839 -12.484 1.00 98.56 107 GLY A N 1
ATOM 695 C CA . GLY A 1 107 ? 5.023 -6.545 -13.065 1.00 98.56 107 GLY A CA 1
ATOM 696 C C . GLY A 1 107 ? 6.055 -7.010 -12.039 1.00 98.56 107 GLY A C 1
ATOM 697 O O . GLY A 1 107 ? 5.753 -7.281 -10.870 1.00 98.56 107 GLY A O 1
ATOM 698 N N . ILE A 1 108 ? 7.301 -7.094 -12.498 1.00 98.88 108 ILE A N 1
ATOM 699 C CA . ILE A 1 108 ? 8.452 -7.574 -11.734 1.00 98.88 108 ILE A CA 1
ATOM 700 C C . ILE A 1 108 ? 9.543 -6.502 -11.743 1.00 98.88 108 ILE A C 1
ATOM 702 O O . ILE A 1 108 ? 9.892 -5.962 -12.792 1.00 98.88 108 ILE A O 1
ATOM 706 N N . ILE A 1 109 ? 10.111 -6.223 -10.573 1.00 98.88 109 ILE A N 1
ATOM 707 C CA . ILE A 1 109 ? 11.253 -5.329 -10.376 1.00 98.88 109 ILE A CA 1
ATOM 708 C C . ILE A 1 109 ? 12.369 -6.119 -9.693 1.00 98.88 109 ILE A C 1
ATOM 710 O O . ILE A 1 109 ? 12.157 -6.730 -8.642 1.00 98.88 109 ILE A O 1
ATOM 714 N N . SER A 1 110 ? 13.557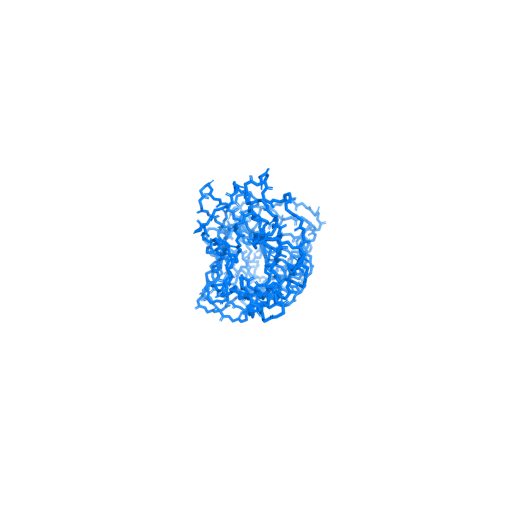 -6.134 -10.297 1.00 98.75 110 SER A N 1
ATOM 715 C CA . SER A 1 110 ? 14.711 -6.875 -9.765 1.00 98.75 110 SER A CA 1
ATOM 716 C C . SER A 1 110 ? 15.621 -6.037 -8.869 1.00 98.75 110 SER A C 1
ATOM 718 O O . SER A 1 110 ? 16.209 -6.575 -7.932 1.00 98.75 110 SER A O 1
ATOM 720 N N . GLY A 1 111 ? 15.735 -4.735 -9.135 1.00 98.62 111 GLY A N 1
ATOM 721 C CA . GLY A 1 111 ? 16.519 -3.818 -8.311 1.00 98.62 111 GLY A CA 1
ATOM 722 C C . GLY A 1 111 ? 15.906 -3.582 -6.931 1.00 98.62 111 GLY A C 1
ATOM 723 O O . GLY A 1 111 ? 14.694 -3.694 -6.745 1.00 98.62 111 GLY A O 1
ATOM 724 N N . ALA A 1 112 ? 16.743 -3.219 -5.957 1.00 98.81 112 ALA A N 1
ATOM 725 C CA . ALA A 1 112 ? 16.262 -2.729 -4.666 1.00 98.81 112 ALA A CA 1
ATOM 726 C C . ALA A 1 112 ? 15.485 -1.418 -4.855 1.00 98.81 112 ALA A C 1
ATOM 728 O O . ALA A 1 112 ? 15.915 -0.550 -5.619 1.00 98.81 112 ALA A O 1
ATOM 729 N N . VAL A 1 113 ? 14.357 -1.273 -4.160 1.00 98.94 113 VAL A N 1
ATOM 730 C CA . VAL A 1 113 ? 13.468 -0.112 -4.292 1.00 98.94 113 VAL A CA 1
ATOM 731 C C . VAL A 1 113 ? 13.509 0.729 -3.021 1.00 98.94 113 VAL A C 1
ATOM 733 O O . VAL A 1 113 ? 13.231 0.231 -1.931 1.00 98.94 113 VAL A O 1
ATOM 736 N N . SER A 1 114 ? 13.777 2.022 -3.176 1.00 98.94 114 SER A N 1
ATOM 737 C CA . SER A 1 114 ? 13.684 3.027 -2.117 1.00 98.94 114 SER A CA 1
ATOM 738 C C . SER A 1 114 ? 12.634 4.066 -2.480 1.00 98.94 114 SER A C 1
ATOM 740 O O . SER A 1 114 ? 12.742 4.757 -3.494 1.00 98.94 114 SER A O 1
ATOM 742 N N . VAL A 1 115 ? 11.615 4.191 -1.638 1.00 98.94 115 VAL A N 1
ATOM 743 C CA . VAL A 1 115 ? 10.555 5.190 -1.764 1.00 98.94 115 VAL A CA 1
ATOM 744 C C . VAL A 1 115 ? 10.855 6.281 -0.755 1.00 98.94 115 VAL A C 1
ATOM 746 O O . VAL A 1 115 ? 10.664 6.103 0.448 1.00 98.94 115 VAL A O 1
ATOM 749 N N . ASN A 1 116 ? 11.398 7.387 -1.249 1.00 98.88 116 ASN A N 1
ATOM 750 C CA . ASN A 1 116 ? 11.861 8.493 -0.426 1.00 98.88 116 ASN A CA 1
ATOM 751 C C . ASN A 1 116 ? 10.677 9.322 0.093 1.00 98.88 116 ASN A C 1
ATOM 753 O O . ASN A 1 116 ? 9.532 9.141 -0.331 1.00 98.88 116 ASN A O 1
ATOM 757 N N . SER A 1 117 ? 10.951 10.243 1.019 1.00 98.75 117 SER A N 1
ATOM 758 C CA . SER A 1 117 ? 9.939 11.183 1.515 1.00 98.75 117 SER A CA 1
ATOM 759 C C . SER A 1 117 ? 9.252 11.910 0.351 1.00 98.75 117 SER A C 1
ATOM 761 O O . SER A 1 117 ? 9.919 12.338 -0.590 1.00 98.75 117 SER A O 1
ATOM 763 N N . GLY A 1 118 ? 7.919 11.994 0.380 1.00 98.62 118 GLY A N 1
ATOM 764 C CA . GLY A 1 118 ? 7.102 12.554 -0.701 1.00 98.62 118 GLY A CA 1
ATOM 765 C C . GLY A 1 118 ? 6.931 11.656 -1.937 1.00 98.62 118 GLY A C 1
ATOM 766 O O . GLY A 1 118 ? 6.175 12.016 -2.842 1.00 98.62 118 GLY A O 1
ATOM 767 N N . GLY A 1 119 ? 7.619 10.513 -2.004 1.00 98.88 119 GLY A N 1
ATOM 768 C CA . GLY A 1 119 ? 7.425 9.488 -3.027 1.00 98.88 119 GLY A CA 1
ATOM 769 C C . GLY A 1 119 ? 6.243 8.570 -2.708 1.00 98.88 119 GLY A C 1
ATOM 770 O O . GLY A 1 119 ? 5.866 8.385 -1.544 1.00 98.88 119 GLY A O 1
ATOM 771 N N . LYS A 1 120 ? 5.657 7.975 -3.751 1.00 98.88 120 LYS A N 1
ATOM 772 C CA . LYS A 1 120 ? 4.499 7.081 -3.635 1.00 98.88 120 LYS A CA 1
ATOM 773 C C . LYS A 1 120 ? 4.787 5.684 -4.182 1.00 98.88 120 LYS A C 1
ATOM 775 O O . LYS A 1 120 ? 5.270 5.520 -5.300 1.00 98.88 120 LYS A O 1
ATOM 780 N N . PHE A 1 121 ? 4.407 4.672 -3.415 1.00 98.88 121 PHE A N 1
ATOM 781 C CA . PHE A 1 121 ? 4.372 3.274 -3.827 1.00 98.88 121 PHE A CA 1
ATOM 782 C C . PHE A 1 121 ? 2.920 2.824 -3.951 1.00 98.88 121 PHE A C 1
ATOM 784 O O . PHE A 1 121 ? 2.171 2.882 -2.981 1.00 98.88 121 PHE A O 1
ATOM 791 N N . ALA A 1 122 ? 2.499 2.427 -5.144 1.00 98.19 122 ALA A N 1
ATOM 792 C CA . ALA A 1 122 ? 1.116 2.074 -5.444 1.00 98.19 122 ALA A CA 1
ATOM 793 C C . ALA A 1 122 ? 1.064 0.767 -6.251 1.00 98.19 122 ALA A C 1
ATOM 795 O O . ALA A 1 122 ? 0.765 0.802 -7.448 1.00 98.19 122 ALA A O 1
ATOM 796 N N . PRO A 1 123 ? 1.427 -0.379 -5.644 1.00 97.44 123 PRO A N 1
ATOM 797 C CA . PRO A 1 123 ? 1.359 -1.658 -6.335 1.00 97.44 123 PRO A CA 1
ATOM 798 C C . PRO A 1 123 ? -0.095 -1.938 -6.738 1.00 97.44 123 PRO A C 1
ATOM 800 O O . PRO A 1 123 ? -1.022 -1.620 -5.996 1.00 97.44 123 PRO A O 1
ATOM 803 N N . GLY A 1 124 ? -0.289 -2.505 -7.924 1.00 92.88 124 GLY A N 1
ATOM 804 C CA . GLY A 1 124 ? -1.607 -2.687 -8.524 1.00 92.88 124 GLY A CA 1
ATOM 805 C C . GLY A 1 124 ? -1.752 -2.041 -9.901 1.00 92.88 124 GLY A C 1
ATOM 806 O O . GLY A 1 124 ? -0.872 -1.335 -10.392 1.00 92.88 124 GLY A O 1
ATOM 807 N N . LEU A 1 125 ? -2.884 -2.318 -10.545 1.00 89.06 125 LEU A N 1
ATOM 808 C CA . LEU A 1 125 ? -3.245 -1.777 -11.861 1.00 89.06 125 LEU A CA 1
ATOM 809 C C . LEU A 1 125 ? -3.921 -0.409 -11.733 1.00 89.06 125 LEU A C 1
ATOM 811 O O . LEU A 1 125 ? -4.496 -0.097 -10.703 1.00 89.06 125 LEU A O 1
ATOM 815 N N . ILE A 1 126 ? -3.962 0.404 -12.786 1.00 82.69 126 ILE A N 1
ATOM 816 C CA . ILE A 1 126 ? -4.718 1.676 -12.743 1.00 82.69 126 ILE A CA 1
ATOM 817 C C . ILE A 1 126 ? -6.204 1.413 -12.474 1.00 82.69 126 ILE A C 1
ATOM 819 O O . ILE A 1 126 ? -6.815 2.078 -11.640 1.00 82.69 126 ILE A O 1
ATOM 823 N N . ALA A 1 127 ? -6.755 0.388 -13.124 1.00 84.00 127 ALA A N 1
ATOM 824 C CA . ALA A 1 127 ? -8.111 -0.091 -12.918 1.00 84.00 127 ALA A CA 1
ATOM 825 C C . ALA A 1 127 ? -8.077 -1.521 -12.372 1.00 84.00 127 ALA A C 1
ATOM 827 O O . ALA A 1 127 ? -7.497 -2.414 -12.988 1.00 84.00 127 ALA A O 1
ATOM 828 N N . GLY A 1 128 ? -8.717 -1.727 -11.223 1.00 87.25 128 GLY A N 1
ATOM 829 C CA . GLY A 1 128 ? -8.790 -3.027 -10.568 1.00 87.25 128 GLY A CA 1
ATOM 830 C C . GLY A 1 128 ? -7.559 -3.374 -9.738 1.00 87.25 128 GLY A C 1
ATOM 831 O O . GLY A 1 128 ? -6.639 -2.578 -9.571 1.00 87.25 128 GLY A O 1
ATOM 832 N N . ILE A 1 129 ? -7.588 -4.582 -9.196 1.00 95.56 129 ILE A N 1
ATOM 833 C CA . ILE A 1 129 ? -6.624 -5.084 -8.225 1.00 95.56 129 ILE A CA 1
ATOM 834 C C . ILE A 1 129 ? -5.430 -5.746 -8.921 1.00 95.56 129 ILE A C 1
ATOM 836 O O . ILE A 1 129 ? -5.606 -6.487 -9.888 1.00 95.56 129 ILE A O 1
ATOM 840 N N . GLY A 1 130 ? -4.212 -5.515 -8.425 1.00 96.88 130 GLY A N 1
ATOM 841 C CA . GLY A 1 130 ? -3.013 -6.166 -8.955 1.00 96.88 130 GLY A CA 1
ATOM 842 C C . GLY A 1 130 ? -1.921 -6.430 -7.921 1.00 96.88 130 GLY A C 1
ATOM 843 O O . GLY A 1 130 ? -1.937 -5.912 -6.807 1.00 96.88 130 GLY A O 1
ATOM 844 N N . ARG A 1 131 ? -0.941 -7.250 -8.314 1.00 98.12 131 ARG A N 1
ATOM 845 C CA . ARG A 1 131 ? 0.201 -7.623 -7.475 1.00 98.12 131 ARG A CA 1
ATOM 846 C C . ARG A 1 131 ? 1.511 -7.194 -8.114 1.00 98.12 131 ARG A C 1
ATOM 848 O O . ARG A 1 131 ? 1.835 -7.696 -9.183 1.00 98.12 131 ARG A O 1
ATOM 855 N N . LEU A 1 132 ? 2.283 -6.341 -7.448 1.00 98.81 132 LEU A N 1
ATOM 856 C CA . LEU A 1 132 ? 3.650 -6.006 -7.862 1.00 98.81 132 LEU A CA 1
ATOM 857 C C . LEU A 1 132 ? 4.651 -6.963 -7.207 1.00 98.81 132 LEU A C 1
ATOM 859 O O . LEU A 1 132 ? 4.536 -7.264 -6.018 1.00 98.81 132 LEU A O 1
ATOM 863 N N . THR A 1 133 ? 5.646 -7.427 -7.960 1.00 98.88 133 THR A N 1
ATOM 864 C CA . THR A 1 133 ? 6.692 -8.320 -7.444 1.00 98.88 133 THR A CA 1
ATOM 865 C C . THR A 1 133 ? 8.036 -7.606 -7.388 1.00 98.88 133 THR A C 1
ATOM 867 O O . THR A 1 133 ? 8.509 -7.083 -8.391 1.00 98.88 133 THR A O 1
ATOM 870 N N . LEU A 1 134 ? 8.675 -7.628 -6.223 1.00 98.88 134 LEU A N 1
ATOM 871 C CA . LEU A 1 134 ? 10.008 -7.104 -5.973 1.00 98.88 134 LEU A CA 1
ATOM 872 C C . LEU A 1 134 ? 10.920 -8.272 -5.606 1.00 98.88 134 LEU A C 1
ATOM 874 O O . LEU A 1 134 ? 10.688 -8.967 -4.618 1.00 98.88 134 LEU A O 1
ATOM 878 N N . SER A 1 135 ? 11.963 -8.489 -6.399 1.00 98.62 135 SER A N 1
ATOM 879 C CA . SER A 1 135 ? 12.923 -9.586 -6.184 1.00 98.62 135 SER A CA 1
ATOM 880 C C . SER A 1 135 ? 13.989 -9.245 -5.137 1.00 98.62 135 SER A C 1
ATOM 882 O O . SER A 1 135 ? 14.878 -10.046 -4.874 1.00 98.62 135 SER A O 1
ATOM 884 N N . ASN A 1 136 ? 13.923 -8.044 -4.564 1.00 98.69 136 ASN A N 1
ATOM 885 C CA . ASN A 1 136 ? 14.922 -7.478 -3.668 1.00 98.69 136 ASN A CA 1
ATOM 886 C C . ASN A 1 136 ? 14.226 -6.675 -2.554 1.00 98.69 136 ASN A C 1
ATOM 888 O O . ASN A 1 136 ? 13.005 -6.737 -2.406 1.00 98.69 136 ASN A O 1
ATOM 892 N N . ASN A 1 137 ? 15.000 -5.942 -1.761 1.00 98.75 137 ASN A N 1
ATOM 893 C CA . ASN A 1 137 ? 14.517 -5.144 -0.645 1.00 98.75 137 ASN A CA 1
ATOM 894 C C . ASN A 1 137 ? 13.606 -3.997 -1.105 1.00 98.75 137 ASN A C 1
ATOM 896 O O . ASN A 1 137 ? 13.814 -3.394 -2.163 1.00 98.75 137 ASN A O 1
ATOM 900 N N . LEU A 1 138 ? 12.645 -3.660 -0.245 1.00 98.88 138 LEU A N 1
ATOM 901 C CA . LEU A 1 138 ? 11.808 -2.470 -0.352 1.00 98.88 138 LEU A CA 1
ATOM 902 C C . LEU A 1 138 ? 12.002 -1.614 0.897 1.00 98.88 138 LEU A C 1
ATOM 904 O O . LEU A 1 138 ? 11.772 -2.080 2.010 1.00 98.88 138 LEU A O 1
ATOM 908 N N . THR A 1 139 ? 12.369 -0.352 0.710 1.00 98.88 139 THR A N 1
ATOM 909 C CA . THR A 1 139 ? 12.452 0.636 1.786 1.00 98.88 139 THR A CA 1
ATOM 910 C C . THR A 1 139 ? 11.407 1.719 1.566 1.00 98.88 139 THR A C 1
ATOM 912 O O . THR A 1 139 ? 11.448 2.443 0.573 1.00 98.88 139 THR A O 1
ATOM 915 N N . LEU A 1 140 ? 10.482 1.845 2.513 1.00 98.88 140 LEU A N 1
ATOM 916 C CA . LEU A 1 140 ? 9.471 2.895 2.573 1.00 98.88 140 LEU A CA 1
ATOM 917 C C . LEU A 1 140 ? 9.935 3.940 3.591 1.00 98.88 140 LEU A C 1
ATOM 919 O O . LEU A 1 140 ? 9.782 3.749 4.795 1.00 98.88 140 LEU A O 1
ATOM 923 N N . ALA A 1 141 ? 10.551 5.030 3.134 1.00 98.69 141 ALA A N 1
ATOM 924 C CA . ALA A 1 141 ? 11.094 6.041 4.036 1.00 98.69 141 ALA A CA 1
ATOM 925 C C . ALA A 1 141 ? 9.984 6.764 4.820 1.00 98.69 141 ALA A C 1
ATOM 927 O O . ALA A 1 141 ? 8.828 6.835 4.389 1.00 98.69 141 ALA A O 1
ATOM 928 N N . ALA A 1 142 ? 10.338 7.371 5.955 1.00 98.31 142 ALA A N 1
ATOM 929 C CA . ALA A 1 142 ? 9.452 8.318 6.626 1.00 98.31 142 ALA A CA 1
ATOM 930 C C . ALA A 1 142 ? 9.014 9.430 5.650 1.00 98.31 142 ALA A C 1
ATOM 932 O O . ALA A 1 142 ? 9.813 9.917 4.851 1.00 98.31 142 ALA A O 1
ATOM 933 N N . GLY A 1 143 ? 7.730 9.795 5.685 1.00 98.38 143 GLY A N 1
ATOM 934 C CA . GLY A 1 143 ? 7.134 10.757 4.749 1.00 98.38 143 GLY A CA 1
ATOM 935 C C . GLY A 1 143 ? 6.795 10.204 3.355 1.00 98.38 143 GLY A C 1
ATOM 936 O O . GLY A 1 143 ? 6.227 10.936 2.547 1.00 98.38 143 GLY A O 1
ATOM 937 N N . SER A 1 144 ? 7.107 8.939 3.047 1.00 98.88 144 SER A N 1
ATOM 938 C CA . SER A 1 144 ? 6.588 8.266 1.845 1.00 98.88 144 SER A CA 1
ATOM 939 C C . SER A 1 144 ? 5.132 7.822 2.034 1.00 98.88 144 SER A C 1
ATOM 941 O O . SER A 1 144 ? 4.638 7.726 3.160 1.00 98.88 144 SER A O 1
ATOM 943 N N . THR A 1 145 ? 4.431 7.538 0.934 1.00 98.88 145 THR A N 1
ATOM 944 C CA . THR A 1 145 ? 3.069 6.978 0.964 1.00 98.88 145 THR A CA 1
ATOM 945 C C . THR A 1 145 ? 3.015 5.633 0.251 1.00 98.88 145 THR A C 1
ATOM 947 O O . THR A 1 145 ? 3.371 5.534 -0.921 1.00 98.88 145 THR A O 1
ATOM 950 N N . THR A 1 146 ? 2.488 4.613 0.921 1.00 98.88 146 THR A N 1
ATOM 951 C CA . THR A 1 146 ? 2.051 3.361 0.294 1.00 98.88 146 THR A CA 1
ATOM 952 C C . THR A 1 146 ? 0.546 3.410 0.080 1.00 98.88 146 THR A C 1
ATOM 954 O O . THR A 1 146 ? -0.196 3.647 1.026 1.00 98.88 146 THR A O 1
ATOM 957 N N . TYR A 1 147 ? 0.086 3.198 -1.148 1.00 98.44 147 TYR A N 1
ATOM 958 C CA . TYR A 1 147 ? -1.325 3.241 -1.517 1.00 98.44 147 TYR A CA 1
ATOM 959 C C . TYR A 1 147 ? -1.787 1.889 -2.052 1.00 98.44 147 TYR A C 1
ATOM 961 O O . TYR A 1 147 ? -1.193 1.361 -2.987 1.00 98.44 147 TYR A O 1
ATOM 969 N N . LEU A 1 148 ? -2.858 1.354 -1.475 1.00 98.62 148 LEU A N 1
ATOM 970 C CA . LEU A 1 148 ? -3.406 0.042 -1.806 1.00 98.62 148 LEU A CA 1
ATOM 971 C C . LEU A 1 148 ? -4.934 0.119 -1.880 1.00 98.62 148 LEU A C 1
ATOM 973 O O . LEU A 1 148 ? -5.574 0.840 -1.107 1.00 98.62 148 LEU A O 1
ATOM 977 N N . ARG A 1 149 ? -5.544 -0.641 -2.788 1.00 98.06 149 ARG A N 1
ATOM 978 C CA . ARG A 1 149 ? -6.998 -0.839 -2.816 1.00 98.06 149 ARG A CA 1
ATOM 979 C C . ARG A 1 149 ? -7.373 -2.209 -2.281 1.00 98.06 149 ARG A C 1
ATOM 981 O O . ARG A 1 149 ? -6.633 -3.176 -2.432 1.00 98.06 149 ARG A O 1
ATOM 988 N N . ILE A 1 150 ? -8.551 -2.283 -1.682 1.00 98.19 150 ILE A N 1
ATOM 989 C CA . ILE A 1 150 ? -9.188 -3.511 -1.207 1.00 98.19 150 ILE A CA 1
ATOM 990 C C . ILE A 1 150 ? -10.622 -3.571 -1.726 1.00 98.19 150 ILE A C 1
ATOM 992 O O . ILE A 1 150 ? -11.217 -2.544 -2.055 1.00 98.19 150 ILE A O 1
ATOM 996 N N . GLN A 1 151 ? -11.193 -4.766 -1.781 1.00 96.56 151 GLN A N 1
ATOM 997 C CA . GLN A 1 151 ? -12.600 -4.979 -2.105 1.00 96.56 151 GLN A CA 1
ATOM 998 C C . GLN A 1 151 ? -13.092 -6.302 -1.520 1.00 96.56 151 GLN A C 1
ATOM 1000 O O . GLN A 1 151 ? -12.316 -7.239 -1.356 1.00 96.56 151 GLN A O 1
ATOM 1005 N N . ARG A 1 152 ? -14.395 -6.390 -1.230 1.00 95.06 152 ARG A N 1
ATOM 1006 C CA . ARG A 1 152 ? -15.017 -7.590 -0.642 1.00 95.06 152 ARG A CA 1
ATOM 1007 C C . ARG A 1 152 ? -15.634 -8.558 -1.654 1.00 95.06 152 ARG A C 1
ATOM 1009 O O . ARG A 1 152 ? -15.813 -9.728 -1.338 1.00 95.06 152 ARG A O 1
ATOM 1016 N N . SER A 1 153 ? -15.973 -8.103 -2.860 1.00 90.25 153 SER A N 1
ATOM 1017 C CA . SER A 1 153 ? -16.653 -8.940 -3.857 1.00 90.25 153 SER A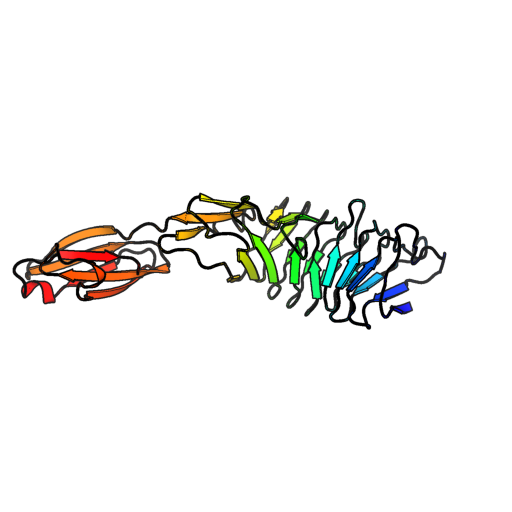 CA 1
ATOM 1018 C C . SER A 1 153 ? -15.978 -8.854 -5.231 1.00 90.25 153 SER A C 1
ATOM 1020 O O . SER A 1 153 ? -16.299 -7.942 -5.993 1.00 90.25 153 SER A O 1
ATOM 1022 N N . PRO A 1 154 ? -15.067 -9.788 -5.569 1.00 94.31 154 PRO A N 1
ATOM 1023 C CA . PRO A 1 154 ? -14.479 -10.810 -4.686 1.00 94.31 154 PRO A CA 1
ATOM 1024 C C . PRO A 1 154 ? -13.601 -10.202 -3.581 1.00 94.31 154 PRO A C 1
ATOM 1026 O O . PRO A 1 154 ? -13.171 -9.054 -3.714 1.00 94.31 154 PRO A O 1
ATOM 1029 N N . LEU A 1 155 ? -13.340 -10.968 -2.512 1.00 96.38 155 LEU A N 1
ATOM 1030 C CA . LEU A 1 155 ? -12.458 -10.562 -1.413 1.00 96.38 155 LEU A CA 1
ATOM 1031 C C . LEU A 1 155 ? -11.010 -10.572 -1.910 1.00 96.38 155 LEU A C 1
ATOM 1033 O O . LEU A 1 155 ? -10.388 -11.625 -2.035 1.00 96.38 155 LEU A O 1
ATOM 1037 N N . THR A 1 156 ? -10.499 -9.401 -2.271 1.00 97.06 156 THR A N 1
ATOM 1038 C CA . THR A 1 156 ? -9.163 -9.255 -2.847 1.00 97.06 156 THR A CA 1
ATOM 1039 C C . THR A 1 156 ? -8.619 -7.847 -2.617 1.00 97.06 156 THR A C 1
ATOM 1041 O O . THR A 1 156 ? -9.331 -6.940 -2.178 1.00 97.06 156 THR A O 1
ATOM 1044 N N . ASN A 1 157 ? -7.333 -7.668 -2.885 1.00 98.38 157 ASN A N 1
ATOM 1045 C CA . ASN A 1 157 ? -6.609 -6.442 -2.619 1.00 98.38 157 ASN A CA 1
ATOM 1046 C C . ASN A 1 157 ? -5.392 -6.295 -3.519 1.00 98.38 157 ASN A C 1
ATOM 1048 O O . ASN A 1 157 ? -4.786 -7.283 -3.941 1.00 98.38 157 ASN A O 1
ATOM 1052 N N . ASP A 1 158 ? -5.005 -5.045 -3.755 1.00 98.62 158 ASP A N 1
ATOM 1053 C CA . ASP A 1 158 ? -3.688 -4.746 -4.283 1.00 98.62 158 ASP A CA 1
ATOM 1054 C C . ASP A 1 158 ? -2.654 -5.337 -3.332 1.00 98.62 158 ASP A C 1
ATOM 1056 O O . ASP A 1 158 ? -2.851 -5.348 -2.112 1.00 98.62 158 ASP A O 1
ATOM 1060 N N . SER A 1 159 ? -1.556 -5.848 -3.874 1.00 98.56 159 SER A N 1
ATOM 1061 C CA . SER A 1 159 ? -0.506 -6.420 -3.040 1.00 98.56 159 SER A CA 1
ATOM 1062 C C . SER A 1 159 ? 0.890 -6.182 -3.587 1.00 98.56 159 SER A C 1
ATOM 1064 O O . SER A 1 159 ? 1.102 -6.035 -4.789 1.00 98.56 159 SER A O 1
ATOM 1066 N N . ALA A 1 160 ? 1.871 -6.185 -2.690 1.00 98.75 160 ALA A N 1
ATOM 1067 C CA . ALA A 1 160 ? 3.274 -6.296 -3.059 1.00 98.75 160 ALA A CA 1
ATOM 1068 C C . ALA A 1 160 ? 3.856 -7.599 -2.509 1.00 98.75 160 ALA A C 1
ATOM 1070 O O . ALA A 1 160 ? 3.674 -7.929 -1.338 1.00 98.75 160 ALA A O 1
ATOM 1071 N N . THR A 1 161 ? 4.563 -8.340 -3.358 1.00 98.81 161 THR A N 1
ATOM 1072 C CA . THR A 1 161 ? 5.434 -9.448 -2.948 1.00 98.81 161 THR A CA 1
ATOM 1073 C C . THR A 1 161 ? 6.870 -8.953 -2.941 1.00 98.81 161 THR A C 1
ATOM 1075 O O . THR A 1 161 ? 7.322 -8.430 -3.952 1.00 98.81 161 THR A O 1
ATOM 1078 N N . ILE A 1 162 ? 7.575 -9.117 -1.828 1.00 98.81 162 ILE A N 1
ATOM 1079 C CA . ILE A 1 162 ? 8.943 -8.652 -1.612 1.00 98.81 162 ILE A CA 1
ATOM 1080 C C . ILE A 1 162 ? 9.780 -9.860 -1.194 1.00 98.81 162 ILE A C 1
ATOM 1082 O O . ILE A 1 162 ? 9.638 -10.372 -0.088 1.00 98.81 162 ILE A O 1
ATOM 1086 N N . TYR A 1 163 ? 10.655 -10.334 -2.075 1.00 98.44 163 TYR A N 1
ATOM 1087 C CA . TYR A 1 163 ? 11.532 -11.465 -1.754 1.00 98.44 163 TYR A CA 1
ATOM 1088 C C . TYR A 1 163 ? 12.680 -11.081 -0.809 1.00 98.44 163 TYR A C 1
ATOM 1090 O O . TYR A 1 163 ? 13.276 -11.957 -0.189 1.00 98.44 163 TYR A O 1
ATOM 1098 N N . GLY A 1 164 ? 12.977 -9.785 -0.679 1.00 98.31 164 GLY A N 1
ATOM 1099 C CA . GLY A 1 164 ? 13.920 -9.257 0.303 1.00 98.31 164 GLY A CA 1
ATOM 1100 C C . GLY A 1 164 ? 13.265 -8.790 1.606 1.00 98.31 164 GLY A C 1
ATOM 1101 O O . GLY A 1 164 ? 12.136 -9.147 1.952 1.00 98.31 164 GLY A O 1
ATOM 1102 N N . THR A 1 165 ? 13.992 -7.941 2.324 1.00 98.62 165 THR A N 1
ATOM 1103 C CA . THR A 1 165 ? 13.503 -7.241 3.512 1.00 98.62 165 THR A CA 1
ATOM 1104 C C . THR A 1 165 ? 12.633 -6.053 3.116 1.00 98.62 165 THR A C 1
ATOM 1106 O O . THR A 1 165 ? 13.016 -5.226 2.284 1.00 98.62 165 THR A O 1
ATOM 1109 N N . LEU A 1 166 ? 11.474 -5.946 3.758 1.00 98.81 166 LEU A N 1
ATOM 1110 C CA . LEU A 1 166 ? 10.619 -4.772 3.744 1.00 98.81 166 LEU A CA 1
ATOM 1111 C C . LEU A 1 166 ? 10.927 -3.906 4.975 1.00 98.81 166 LEU A C 1
ATOM 1113 O O . LEU A 1 166 ? 10.589 -4.279 6.098 1.00 98.81 166 LEU A O 1
ATOM 1117 N N . ASN A 1 167 ? 11.535 -2.741 4.755 1.00 98.62 167 ASN A N 1
ATOM 1118 C CA . ASN A 1 167 ? 11.716 -1.709 5.774 1.00 98.62 167 ASN A CA 1
ATOM 1119 C C . ASN A 1 167 ? 10.552 -0.717 5.685 1.00 98.62 167 ASN A C 1
ATOM 1121 O O . ASN A 1 167 ? 10.440 0.032 4.712 1.00 98.62 167 ASN A O 1
ATOM 1125 N N . VAL A 1 168 ? 9.679 -0.726 6.688 1.00 98.19 168 VAL A N 1
ATOM 1126 C CA . VAL A 1 168 ? 8.453 0.069 6.728 1.00 98.19 168 VAL A CA 1
ATOM 1127 C C . VAL A 1 168 ? 8.655 1.336 7.548 1.00 98.19 168 VAL A C 1
ATOM 1129 O O . VAL A 1 168 ? 9.043 1.301 8.715 1.00 98.19 168 VAL A O 1
ATOM 1132 N N . GLY A 1 169 ? 8.300 2.450 6.926 1.00 96.31 169 GLY A N 1
ATOM 1133 C CA . GLY A 1 169 ? 8.017 3.735 7.541 1.00 96.31 169 GLY A CA 1
ATOM 1134 C C . GLY A 1 169 ? 6.828 4.373 6.822 1.00 96.31 169 GLY A C 1
ATOM 1135 O O . GLY A 1 169 ? 6.021 3.681 6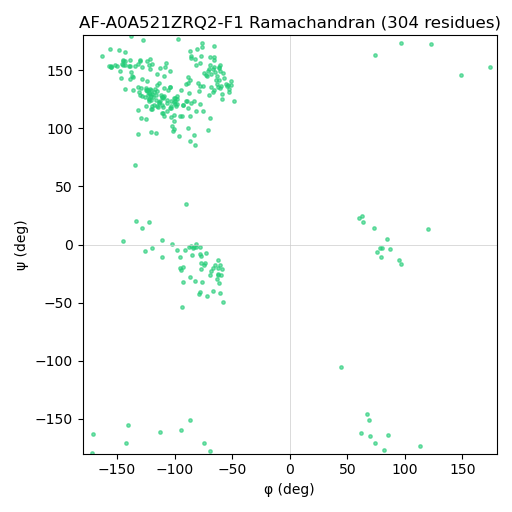.203 1.00 96.31 169 GLY A O 1
ATOM 1136 N N . GLY A 1 170 ? 6.726 5.700 6.872 1.00 98.19 170 GLY A N 1
ATOM 1137 C CA . GLY A 1 170 ? 5.756 6.454 6.073 1.00 98.19 170 GLY A CA 1
ATOM 1138 C C . GLY A 1 170 ? 4.290 6.124 6.377 1.00 98.19 170 GLY A C 1
ATOM 1139 O O . GLY A 1 170 ? 3.946 5.572 7.423 1.00 98.19 170 GLY A O 1
ATOM 1140 N N . THR A 1 171 ? 3.404 6.492 5.457 1.00 98.81 171 THR A N 1
ATOM 1141 C CA . THR A 1 171 ? 1.953 6.339 5.618 1.00 98.81 171 THR A CA 1
ATOM 1142 C C . THR A 1 171 ? 1.418 5.196 4.767 1.00 98.81 171 THR A C 1
ATOM 1144 O O . THR A 1 171 ? 1.705 5.128 3.572 1.00 98.81 171 THR A O 1
ATOM 1147 N N . LEU A 1 172 ? 0.590 4.333 5.359 1.00 98.88 172 LEU A N 1
ATOM 1148 C CA . LEU A 1 172 ? -0.250 3.399 4.610 1.00 98.88 172 LEU A CA 1
ATOM 1149 C C . LEU A 1 172 ? -1.617 4.034 4.359 1.00 98.88 172 LEU A C 1
ATOM 1151 O O . LEU A 1 172 ? -2.348 4.316 5.304 1.00 98.88 172 LEU A O 1
ATOM 1155 N N . THR A 1 173 ? -1.983 4.184 3.092 1.00 98.69 173 THR A N 1
ATOM 1156 C CA . THR A 1 173 ? -3.313 4.609 2.658 1.00 98.69 173 THR A CA 1
ATOM 1157 C C . THR A 1 173 ? -4.023 3.446 1.981 1.00 98.69 173 THR A C 1
ATOM 1159 O O . THR A 1 173 ? -3.565 2.941 0.955 1.00 98.69 173 THR A O 1
ATOM 1162 N N . VAL A 1 174 ? -5.166 3.046 2.528 1.00 98.69 174 VAL A N 1
ATOM 1163 C CA . VAL A 1 174 ? -6.018 1.998 1.964 1.00 98.69 174 VAL A CA 1
ATOM 1164 C C . VAL A 1 174 ? -7.338 2.604 1.510 1.00 98.69 174 VAL A C 1
ATOM 1166 O O . VAL A 1 174 ? -7.924 3.436 2.196 1.00 98.69 174 VAL A O 1
ATOM 1169 N N . THR A 1 175 ? -7.828 2.173 0.351 1.00 97.19 175 THR A N 1
ATOM 1170 C CA . THR A 1 175 ? -9.150 2.563 -0.158 1.00 97.19 175 THR A CA 1
ATOM 1171 C C . THR A 1 175 ? -9.984 1.329 -0.468 1.00 97.19 175 THR A C 1
ATOM 1173 O O . THR A 1 175 ? -9.491 0.376 -1.067 1.00 97.19 175 THR A O 1
ATOM 1176 N N . ASN A 1 176 ? -11.248 1.329 -0.047 1.00 96.94 176 ASN A N 1
ATOM 1177 C CA . ASN A 1 176 ? -12.189 0.283 -0.427 1.00 96.94 176 ASN A CA 1
ATOM 1178 C C . ASN A 1 176 ? -12.859 0.682 -1.744 1.00 96.94 176 ASN A C 1
ATOM 1180 O O . ASN A 1 176 ? -13.531 1.709 -1.798 1.00 96.94 176 ASN A O 1
ATOM 1184 N N . ILE A 1 177 ? -12.657 -0.116 -2.790 1.00 95.06 177 ILE A N 1
ATOM 1185 C CA . ILE A 1 177 ? -13.256 0.096 -4.118 1.00 95.06 177 ILE A CA 1
ATOM 1186 C C . ILE A 1 177 ? -14.456 -0.826 -4.375 1.00 95.06 177 ILE A C 1
ATOM 1188 O O . ILE A 1 177 ? -15.036 -0.793 -5.456 1.00 95.06 177 ILE A O 1
ATOM 1192 N N . GLY A 1 178 ? -14.809 -1.669 -3.400 1.00 93.25 178 GLY A N 1
ATOM 1193 C CA . GLY A 1 178 ? -15.955 -2.572 -3.455 1.00 93.25 178 GLY A CA 1
ATOM 1194 C C . GLY A 1 178 ? -17.054 -2.202 -2.457 1.00 93.25 178 GLY A C 1
ATOM 1195 O O . GLY A 1 178 ? -17.119 -1.091 -1.937 1.00 93.25 178 GLY A O 1
ATOM 1196 N N . GLY A 1 179 ? -17.933 -3.168 -2.177 1.00 94.44 179 GLY A N 1
ATOM 1197 C CA . GLY A 1 179 ? -19.002 -3.007 -1.188 1.00 94.44 179 GLY A CA 1
ATOM 1198 C C . GLY A 1 179 ? -18.496 -2.854 0.253 1.00 94.44 179 GLY A C 1
ATOM 1199 O O . GLY A 1 179 ? -17.319 -3.069 0.545 1.00 94.44 179 GLY A O 1
ATOM 1200 N N . ALA A 1 180 ? -19.410 -2.515 1.168 1.00 96.31 180 ALA A N 1
ATOM 1201 C CA . ALA A 1 180 ? -19.112 -2.351 2.593 1.00 96.31 180 ALA A CA 1
ATOM 1202 C C . ALA A 1 180 ? -18.446 -3.601 3.184 1.00 96.31 180 ALA A C 1
ATOM 1204 O O . ALA A 1 180 ? -18.891 -4.711 2.892 1.00 96.31 180 ALA A O 1
ATOM 1205 N N . LEU A 1 181 ? -17.409 -3.406 4.001 1.00 97.94 181 LEU A N 1
ATOM 1206 C CA . LEU A 1 181 ? -16.649 -4.478 4.648 1.00 97.94 181 LEU A CA 1
ATOM 1207 C C . LEU A 1 181 ? -17.393 -5.053 5.858 1.00 97.94 181 LEU A C 1
ATOM 1209 O O . LEU A 1 181 ? -18.231 -4.380 6.462 1.00 97.94 181 LEU A O 1
ATOM 1213 N N 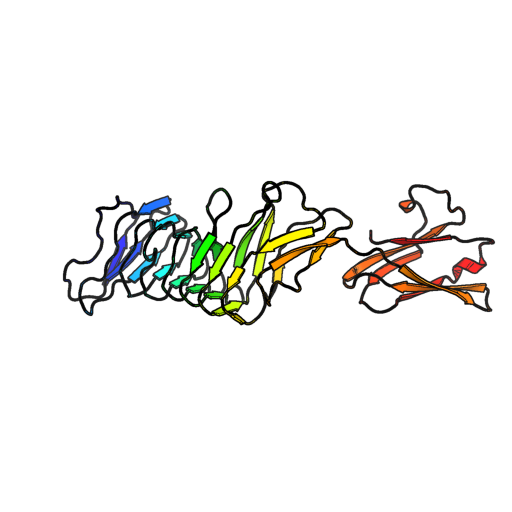. THR A 1 182 ? -17.071 -6.290 6.218 1.00 97.06 182 THR A N 1
ATOM 1214 C CA . THR A 1 182 ? -17.708 -7.042 7.303 1.00 97.06 182 THR A CA 1
ATOM 1215 C C . THR A 1 182 ? -16.685 -7.644 8.262 1.00 97.06 182 THR A C 1
ATOM 1217 O O . THR A 1 182 ? -15.519 -7.817 7.918 1.00 97.06 182 THR A O 1
ATOM 1220 N N . ASN A 1 183 ? -17.121 -7.968 9.484 1.00 97.06 183 ASN A N 1
ATOM 1221 C CA . ASN A 1 183 ? -16.292 -8.683 10.457 1.00 97.06 183 ASN A CA 1
ATOM 1222 C C . ASN A 1 183 ? -15.714 -9.973 9.846 1.00 97.06 183 ASN A C 1
ATOM 1224 O O . ASN A 1 183 ? -16.462 -10.770 9.284 1.00 97.06 183 ASN A O 1
ATOM 1228 N N . GLY A 1 184 ? -14.408 -10.180 9.998 1.00 96.75 184 GLY A N 1
ATOM 1229 C CA . GLY A 1 184 ? -13.668 -11.323 9.465 1.00 96.75 184 GLY A CA 1
ATOM 1230 C C . GLY A 1 184 ? -12.959 -11.059 8.133 1.00 96.75 184 GLY A C 1
ATOM 1231 O O . GLY A 1 184 ? -12.039 -11.808 7.794 1.00 96.75 184 GLY A O 1
ATOM 1232 N N . ASP A 1 185 ? -13.310 -9.994 7.400 1.00 98.50 185 ASP A N 1
ATOM 1233 C CA . ASP A 1 185 ? -12.617 -9.648 6.154 1.00 98.50 185 ASP A CA 1
ATOM 1234 C C . ASP A 1 185 ? -11.128 -9.410 6.427 1.00 98.50 185 ASP A C 1
ATOM 1236 O O . ASP A 1 185 ? -10.761 -8.652 7.325 1.00 98.50 185 ASP A O 1
ATOM 1240 N N . THR A 1 186 ? -10.263 -10.058 5.650 1.00 98.38 186 THR A N 1
ATOM 1241 C CA . THR A 1 186 ? -8.812 -10.026 5.855 1.00 98.38 186 THR A CA 1
ATOM 1242 C C . THR A 1 186 ? -8.090 -9.842 4.526 1.00 98.38 186 THR A C 1
ATOM 1244 O O . THR A 1 186 ? -8.380 -10.535 3.553 1.00 98.38 186 THR A O 1
ATOM 1247 N N . PHE A 1 187 ? -7.127 -8.919 4.499 1.00 98.69 187 PHE A N 1
ATOM 1248 C CA . PHE A 1 187 ? -6.388 -8.511 3.307 1.00 98.69 187 PHE A CA 1
ATOM 1249 C C . PHE A 1 187 ? -4.884 -8.660 3.536 1.00 98.69 187 PHE A C 1
ATOM 1251 O O . PHE A 1 187 ? -4.302 -8.003 4.404 1.00 98.69 187 PHE A O 1
ATOM 1258 N N . LYS A 1 188 ? -4.233 -9.507 2.733 1.00 98.44 188 LYS A N 1
ATOM 1259 C CA . LYS A 1 188 ? -2.772 -9.662 2.731 1.00 98.44 188 LYS A CA 1
ATOM 1260 C C . LYS A 1 188 ? -2.174 -8.627 1.780 1.00 98.44 188 LYS A C 1
ATOM 1262 O O . LYS A 1 188 ? -2.022 -8.877 0.586 1.00 98.44 188 LYS A O 1
ATOM 1267 N N . LEU A 1 189 ? -1.878 -7.449 2.315 1.00 98.69 189 LEU A N 1
ATOM 1268 C CA . LEU A 1 189 ? -1.452 -6.279 1.547 1.00 98.69 189 LEU A CA 1
ATOM 1269 C C . LEU A 1 189 ? 0.021 -6.357 1.136 1.00 98.69 189 LEU A C 1
ATOM 1271 O O . LEU A 1 189 ? 0.391 -6.041 0.007 1.00 98.69 189 LEU A O 1
ATOM 1275 N N . LEU A 1 190 ? 0.878 -6.785 2.059 1.00 98.75 190 LEU A N 1
ATOM 1276 C CA . LEU A 1 190 ? 2.321 -6.855 1.851 1.00 98.75 190 LEU A CA 1
ATOM 1277 C C . LEU A 1 190 ? 2.789 -8.254 2.223 1.00 98.75 190 LEU A C 1
ATOM 1279 O O . LEU A 1 190 ? 2.494 -8.735 3.314 1.00 98.75 190 LEU A O 1
ATOM 1283 N N . ASN A 1 191 ? 3.517 -8.911 1.328 1.00 98.44 191 ASN A N 1
ATOM 1284 C CA . ASN A 1 191 ? 4.093 -10.230 1.550 1.00 98.44 191 ASN A CA 1
ATOM 1285 C C . ASN A 1 191 ? 5.613 -10.149 1.403 1.00 98.44 191 ASN A C 1
ATOM 1287 O O . ASN A 1 191 ? 6.105 -10.160 0.278 1.00 98.44 191 ASN A O 1
ATOM 1291 N N . ALA A 1 192 ? 6.330 -10.023 2.518 1.00 98.50 192 ALA A N 1
ATOM 1292 C CA . ALA A 1 192 ? 7.782 -9.892 2.541 1.00 98.50 192 ALA A CA 1
ATOM 1293 C C . ALA A 1 192 ? 8.454 -11.112 3.180 1.00 98.50 192 ALA A C 1
ATOM 1295 O O . ALA A 1 192 ? 7.866 -11.752 4.051 1.00 98.50 192 ALA A O 1
ATOM 1296 N N . ALA A 1 193 ? 9.694 -11.405 2.781 1.00 97.19 193 ALA A N 1
ATOM 1297 C CA . ALA A 1 193 ? 10.500 -12.431 3.443 1.00 97.19 193 ALA A CA 1
ATOM 1298 C C . ALA A 1 193 ? 10.862 -12.022 4.879 1.00 97.19 193 ALA A C 1
ATOM 1300 O O . ALA A 1 193 ? 10.803 -12.839 5.792 1.00 97.19 193 ALA A O 1
ATOM 1301 N N . ASN A 1 194 ? 11.190 -10.741 5.079 1.00 98.06 194 ASN A N 1
ATOM 1302 C CA . ASN A 1 194 ? 11.467 -10.157 6.389 1.00 98.06 194 ASN A CA 1
ATOM 1303 C C . ASN A 1 194 ? 10.776 -8.798 6.508 1.00 98.06 194 ASN A C 1
ATOM 1305 O O . ASN A 1 194 ? 10.737 -8.038 5.539 1.00 98.06 194 ASN A O 1
ATOM 1309 N N . TYR A 1 195 ? 10.286 -8.475 7.702 1.00 98.38 195 TYR A N 1
ATOM 1310 C CA . TYR A 1 195 ? 9.673 -7.186 8.013 1.00 98.38 195 TYR A CA 1
ATOM 1311 C C . TYR A 1 195 ? 10.513 -6.456 9.057 1.00 98.38 195 TYR A C 1
ATOM 1313 O O . TYR A 1 195 ? 10.950 -7.051 10.041 1.00 98.38 195 TYR A O 1
ATOM 1321 N N . ALA A 1 196 ? 10.713 -5.160 8.852 1.00 98.12 196 ALA A N 1
ATOM 1322 C CA . ALA A 1 196 ? 11.366 -4.275 9.802 1.00 98.12 196 ALA A CA 1
ATOM 1323 C C . ALA A 1 196 ? 10.629 -2.933 9.852 1.00 98.12 196 ALA A C 1
ATOM 1325 O O . ALA A 1 196 ? 10.192 -2.423 8.823 1.00 98.12 196 ALA A O 1
ATOM 1326 N N . GLY A 1 197 ? 10.520 -2.342 11.042 1.00 97.19 197 GLY A N 1
ATOM 1327 C CA . GLY A 1 197 ? 9.801 -1.082 11.240 1.00 97.19 197 GLY A CA 1
ATOM 1328 C C . GLY A 1 197 ? 8.275 -1.219 11.177 1.00 97.19 197 GLY A C 1
ATOM 1329 O O . GLY A 1 197 ? 7.722 -2.318 11.178 1.00 97.19 197 GLY A O 1
ATOM 1330 N N . SER A 1 198 ? 7.601 -0.071 11.153 1.00 97.19 198 SER A N 1
ATOM 1331 C CA . SER A 1 198 ? 6.141 0.062 11.151 1.00 97.19 198 SER A CA 1
ATOM 1332 C C . SER A 1 198 ? 5.746 1.337 10.412 1.00 97.19 198 SER A C 1
ATOM 1334 O O . SER A 1 198 ? 6.500 2.310 10.393 1.00 97.19 198 SER A O 1
ATOM 1336 N N . PHE A 1 199 ? 4.539 1.369 9.846 1.00 98.25 199 PHE A N 1
ATOM 1337 C CA . PHE A 1 199 ? 3.981 2.607 9.300 1.00 98.25 199 PHE A CA 1
ATOM 1338 C C . PHE A 1 199 ? 3.862 3.666 10.402 1.00 98.25 199 PHE A C 1
ATOM 1340 O O . PHE A 1 199 ? 3.398 3.373 11.503 1.00 98.25 199 PHE A O 1
ATOM 1347 N N . SER A 1 200 ? 4.249 4.904 10.098 1.00 97.50 200 SER A N 1
ATOM 1348 C CA . SER A 1 200 ? 4.131 6.038 11.020 1.00 97.50 200 SER A CA 1
ATOM 1349 C C . SER A 1 200 ? 2.701 6.572 11.116 1.00 97.50 200 SER A C 1
ATOM 1351 O O . SER A 1 200 ? 2.366 7.261 12.073 1.00 97.50 200 SER A O 1
ATOM 1353 N N . SER A 1 201 ? 1.863 6.299 10.113 1.00 97.94 201 SER A N 1
ATOM 1354 C CA . SER A 1 201 ? 0.442 6.653 10.111 1.00 97.94 201 SER A CA 1
ATOM 1355 C C . SER A 1 201 ? -0.352 5.724 9.195 1.00 97.94 201 SER A C 1
ATOM 1357 O O . SER A 1 201 ? 0.185 5.189 8.221 1.00 97.94 201 SER A O 1
ATOM 1359 N N . LEU A 1 202 ? -1.637 5.552 9.501 1.00 98.44 202 LEU A N 1
ATOM 1360 C CA . LEU A 1 202 ? -2.580 4.750 8.733 1.00 98.44 202 LEU A CA 1
ATOM 1361 C C . LEU A 1 202 ? -3.771 5.626 8.327 1.00 98.44 202 LEU A C 1
ATOM 1363 O O . LEU A 1 202 ? -4.399 6.261 9.171 1.00 98.44 202 LEU A O 1
ATOM 1367 N N . VAL A 1 203 ? -4.108 5.617 7.042 1.00 98.56 203 VAL A N 1
ATOM 1368 C CA . VAL A 1 203 ? -5.315 6.229 6.480 1.00 98.56 203 VAL A CA 1
ATOM 1369 C C . VAL A 1 203 ? -6.155 5.097 5.909 1.00 98.56 203 VAL A C 1
ATOM 1371 O O . VAL A 1 203 ? -5.902 4.614 4.806 1.00 98.56 203 VAL A O 1
ATOM 1374 N N . LEU A 1 204 ? -7.111 4.615 6.699 1.00 98.38 204 LEU A N 1
ATOM 1375 C CA . LEU A 1 204 ? -7.922 3.446 6.363 1.00 98.38 204 LEU A CA 1
ATOM 1376 C C . LEU A 1 204 ? -9.364 3.856 6.024 1.00 98.38 204 LEU A C 1
ATOM 1378 O O . LEU A 1 204 ? -9.839 4.871 6.540 1.00 98.38 204 LEU A O 1
ATOM 1382 N N . PRO A 1 205 ? -10.082 3.076 5.194 1.00 97.38 205 PRO A N 1
ATOM 1383 C CA . PRO A 1 205 ? -11.485 3.335 4.896 1.00 97.3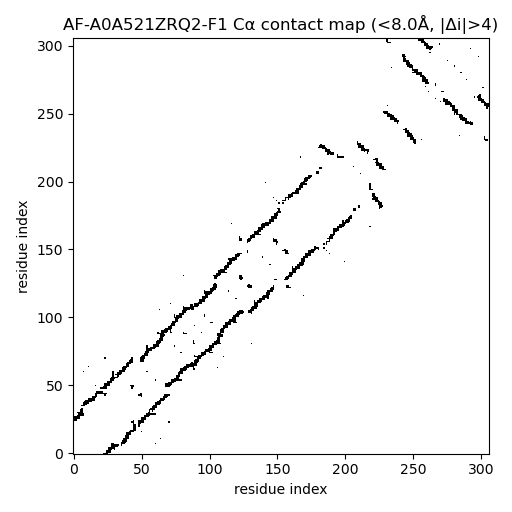8 205 PRO A CA 1
ATOM 1384 C C . PRO A 1 205 ? -12.327 3.337 6.170 1.00 97.38 205 PRO A C 1
ATOM 1386 O O . PRO A 1 205 ? -12.066 2.570 7.103 1.00 97.38 205 PRO A O 1
ATOM 1389 N N . THR A 1 206 ? -13.375 4.156 6.184 1.00 94.38 206 THR A N 1
ATOM 1390 C CA . THR A 1 206 ? -14.383 4.102 7.239 1.00 94.38 206 THR A CA 1
ATOM 1391 C C . THR A 1 206 ? -15.106 2.756 7.203 1.00 94.38 206 THR A C 1
ATOM 1393 O O . THR A 1 206 ? -15.369 2.191 6.139 1.00 94.38 206 THR A O 1
ATOM 1396 N N . LEU A 1 207 ? -15.405 2.226 8.385 1.00 95.00 207 LEU A N 1
ATOM 1397 C CA . LEU A 1 207 ? -16.152 0.985 8.554 1.00 95.00 207 LEU A CA 1
ATOM 1398 C C . LEU A 1 207 ? -17.560 1.295 9.060 1.00 95.00 207 LEU A C 1
ATOM 1400 O O . LEU A 1 207 ? -17.791 2.335 9.680 1.00 95.00 207 LEU A O 1
ATOM 1404 N N . ASN A 1 208 ? -18.495 0.377 8.813 1.00 92.81 208 ASN A N 1
ATOM 1405 C CA . ASN A 1 208 ? -19.831 0.470 9.395 1.00 92.81 208 ASN A CA 1
ATOM 1406 C C . ASN A 1 208 ? -19.760 0.429 10.936 1.00 92.81 208 ASN A C 1
ATOM 1408 O O . ASN A 1 208 ? -18.842 -0.191 11.487 1.00 92.81 208 ASN A O 1
ATOM 1412 N N . PRO A 1 209 ? -20.736 1.036 11.642 1.00 86.69 209 PRO A N 1
ATOM 1413 C CA . PRO A 1 209 ? -20.805 0.977 13.099 1.00 86.69 209 PRO A CA 1
ATOM 1414 C C . PRO A 1 209 ? -20.717 -0.459 13.632 1.00 86.69 209 PRO A C 1
ATOM 1416 O O . PRO A 1 209 ? -21.284 -1.384 13.051 1.00 86.69 209 PRO A O 1
ATOM 1419 N N . GLY A 1 210 ? -20.005 -0.641 14.745 1.00 86.69 210 GLY A N 1
ATOM 1420 C CA . GLY A 1 210 ? -19.763 -1.962 15.336 1.00 86.69 210 GLY A CA 1
ATOM 1421 C C . GLY A 1 210 ? -18.572 -2.722 14.744 1.00 86.69 210 GLY A C 1
ATOM 1422 O O . GLY A 1 210 ? -18.325 -3.855 15.151 1.00 86.69 210 GLY A O 1
ATOM 1423 N N . LEU A 1 211 ? -17.806 -2.117 13.832 1.00 92.62 211 LEU A N 1
ATOM 1424 C CA . LEU A 1 211 ? -16.570 -2.678 13.281 1.00 92.62 211 LEU A CA 1
ATOM 1425 C C . LEU A 1 211 ? -15.368 -1.776 13.575 1.00 92.62 211 LEU A C 1
ATOM 1427 O O . LEU A 1 211 ? -15.498 -0.564 13.745 1.00 92.62 211 LEU A O 1
ATOM 1431 N N . ARG A 1 212 ? -14.177 -2.373 13.598 1.00 93.00 212 ARG A N 1
ATOM 1432 C CA . ARG A 1 212 ? -12.891 -1.669 13.677 1.00 93.00 212 ARG A CA 1
ATOM 1433 C C . ARG A 1 212 ? -11.829 -2.400 12.860 1.00 93.00 212 ARG A C 1
ATOM 1435 O O . ARG A 1 212 ? -11.937 -3.601 12.616 1.00 93.00 212 ARG A O 1
ATOM 1442 N N . TRP A 1 213 ? -10.779 -1.678 12.492 1.00 96.31 213 TRP A N 1
ATOM 1443 C CA . TRP A 1 213 ? -9.584 -2.280 11.911 1.00 96.31 213 TRP A CA 1
ATOM 1444 C C . TRP A 1 213 ? -8.747 -2.976 12.991 1.00 96.31 213 TRP A C 1
ATOM 1446 O O . TRP A 1 213 ? -8.530 -2.426 14.073 1.00 96.31 213 TRP A O 1
ATOM 1456 N N . ASP A 1 214 ? -8.263 -4.174 12.679 1.00 94.88 214 ASP A N 1
ATOM 1457 C CA . ASP A 1 214 ? -7.176 -4.846 13.382 1.00 94.88 214 ASP A CA 1
ATOM 1458 C C . ASP A 1 214 ? -5.893 -4.728 12.555 1.00 94.88 214 ASP A C 1
ATOM 1460 O O . ASP A 1 214 ? -5.802 -5.203 11.420 1.00 94.88 214 ASP A O 1
ATOM 1464 N N . THR A 1 215 ? -4.905 -4.055 13.139 1.00 96.44 215 THR A N 1
ATOM 1465 C CA . THR A 1 215 ? -3.615 -3.742 12.519 1.00 96.44 215 THR A CA 1
ATOM 1466 C C . THR A 1 215 ? -2.465 -4.515 13.159 1.00 96.44 215 THR A C 1
ATOM 1468 O O . THR A 1 215 ? -1.313 -4.298 12.789 1.00 96.44 215 THR A O 1
ATOM 1471 N N . ASN A 1 216 ? -2.738 -5.407 14.118 1.00 94.19 216 ASN A N 1
ATOM 1472 C CA . ASN A 1 216 ? -1.701 -6.104 14.887 1.00 94.19 216 ASN A CA 1
ATOM 1473 C C . ASN A 1 216 ? -0.799 -6.971 13.997 1.00 94.19 216 ASN A C 1
ATOM 1475 O O . ASN A 1 216 ? 0.399 -7.093 14.239 1.00 94.19 216 ASN A O 1
ATOM 1479 N N . ALA A 1 217 ? -1.363 -7.538 12.930 1.00 96.62 217 ALA A N 1
ATOM 1480 C CA . ALA A 1 217 ? -0.644 -8.379 11.980 1.00 96.62 217 ALA A CA 1
ATOM 1481 C C . ALA A 1 217 ? 0.071 -7.587 10.866 1.00 96.62 217 ALA A C 1
ATOM 1483 O O . ALA A 1 217 ? 0.733 -8.196 10.017 1.00 96.62 217 ALA A O 1
ATOM 1484 N N . LEU A 1 218 ? -0.039 -6.253 10.842 1.00 96.56 218 LEU A N 1
ATOM 1485 C CA . LEU A 1 218 ? 0.459 -5.430 9.739 1.00 96.56 218 LEU A CA 1
ATOM 1486 C C . LEU A 1 218 ? 1.991 -5.354 9.716 1.00 96.56 218 LEU A C 1
ATOM 1488 O O . LEU A 1 218 ? 2.586 -5.515 8.656 1.00 96.56 218 LEU A O 1
ATOM 1492 N N . SER A 1 219 ? 2.638 -5.162 10.867 1.00 94.56 219 SER A N 1
ATOM 1493 C CA . SER A 1 219 ? 4.105 -5.088 10.954 1.00 94.56 219 SER A CA 1
ATOM 1494 C C . SER A 1 219 ? 4.776 -6.458 10.860 1.00 94.56 219 SER A C 1
ATOM 1496 O O . SER A 1 219 ? 5.865 -6.560 10.314 1.00 94.56 219 SER A O 1
ATOM 1498 N N . ALA A 1 220 ? 4.128 -7.518 11.349 1.00 95.12 220 ALA A N 1
ATOM 1499 C CA . ALA A 1 220 ? 4.697 -8.867 11.347 1.00 95.12 220 ALA A CA 1
ATOM 1500 C C . ALA A 1 220 ? 4.429 -9.643 10.049 1.00 95.12 220 ALA A C 1
ATOM 1502 O O . ALA A 1 220 ? 5.177 -10.550 9.696 1.00 95.12 220 ALA A O 1
ATOM 1503 N N . SER A 1 221 ? 3.328 -9.334 9.358 1.00 96.56 221 SER A N 1
ATOM 1504 C CA . SER A 1 221 ? 2.886 -10.110 8.199 1.00 96.56 221 SER A CA 1
ATOM 1505 C C . SER A 1 221 ? 2.242 -9.275 7.094 1.00 96.56 221 SER A C 1
ATOM 1507 O O . SER A 1 221 ? 1.764 -9.849 6.125 1.00 96.56 221 SER A O 1
ATOM 1509 N N . GLY A 1 222 ? 2.178 -7.947 7.195 1.00 98.12 222 GLY A N 1
ATOM 1510 C CA . GLY A 1 222 ? 1.542 -7.119 6.166 1.00 98.12 222 GLY A CA 1
ATOM 1511 C C . GLY A 1 222 ? 0.046 -7.386 5.977 1.00 98.12 222 GLY A C 1
ATOM 1512 O O . GLY A 1 222 ? -0.475 -7.158 4.884 1.00 98.12 222 GLY A O 1
ATOM 1513 N N . THR A 1 223 ? -0.627 -7.902 7.008 1.00 98.62 223 THR A N 1
ATOM 1514 C CA . THR A 1 223 ? -2.049 -8.267 6.970 1.00 98.62 223 THR A CA 1
ATOM 1515 C C . THR A 1 223 ? -2.886 -7.220 7.697 1.00 98.62 223 THR A C 1
ATOM 1517 O O . THR A 1 223 ? -2.521 -6.781 8.787 1.00 98.62 223 THR A O 1
ATOM 1520 N N . LEU A 1 224 ? -4.008 -6.836 7.091 1.00 98.62 224 LEU A N 1
ATOM 1521 C CA . LEU A 1 224 ? -4.996 -5.920 7.653 1.00 98.62 224 LEU A CA 1
ATOM 1522 C C . LEU A 1 224 ? -6.356 -6.623 7.709 1.00 98.62 224 LEU A C 1
ATOM 1524 O O . LEU A 1 224 ? -6.800 -7.165 6.695 1.00 98.62 224 LEU A O 1
ATOM 1528 N N . SER A 1 225 ? -7.024 -6.582 8.860 1.00 98.25 225 SER A N 1
ATOM 1529 C CA . SER A 1 225 ? -8.291 -7.292 9.070 1.00 98.25 225 SER A CA 1
ATOM 1530 C C . SER A 1 225 ? -9.374 -6.378 9.624 1.00 98.25 225 SER A C 1
ATOM 1532 O O . SER A 1 225 ? -9.096 -5.405 10.322 1.00 98.25 225 SER A O 1
ATOM 1534 N N . VAL A 1 226 ? -10.627 -6.706 9.335 1.00 98.00 226 VAL A N 1
ATOM 1535 C CA . VAL A 1 226 ? -11.804 -6.084 9.939 1.00 98.00 226 VAL A CA 1
ATOM 1536 C C . VAL A 1 226 ? -12.313 -6.999 11.038 1.00 98.00 226 VAL A C 1
ATOM 1538 O O . VAL A 1 226 ? -12.595 -8.171 10.796 1.00 98.00 226 VAL A O 1
ATOM 1541 N N . ILE A 1 227 ? -12.467 -6.459 12.243 1.00 95.12 227 ILE A N 1
ATOM 1542 C CA . ILE A 1 227 ? -13.013 -7.193 13.384 1.00 95.12 227 ILE A CA 1
ATOM 1543 C C . ILE A 1 227 ? -14.224 -6.470 13.970 1.00 95.12 227 ILE A C 1
ATOM 1545 O O . ILE A 1 227 ? -14.391 -5.257 13.807 1.00 95.12 227 ILE A O 1
ATOM 1549 N N . ALA A 1 228 ? -15.066 -7.211 14.682 1.00 92.50 228 ALA A N 1
ATOM 1550 C CA . ALA A 1 228 ? -16.136 -6.644 15.481 1.00 92.50 228 ALA A CA 1
ATOM 1551 C C . ALA A 1 228 ? -15.550 -5.754 16.587 1.00 92.50 228 ALA A C 1
ATOM 1553 O O . ALA A 1 228 ? -14.588 -6.110 17.272 1.00 92.50 228 ALA A O 1
ATOM 1554 N N . LEU A 1 229 ? -16.143 -4.580 16.768 1.00 88.25 229 LEU A N 1
ATOM 1555 C CA . LEU A 1 229 ? -15.869 -3.717 17.902 1.00 88.25 229 LEU A CA 1
ATOM 1556 C C . LEU A 1 229 ? -16.567 -4.314 19.125 1.00 88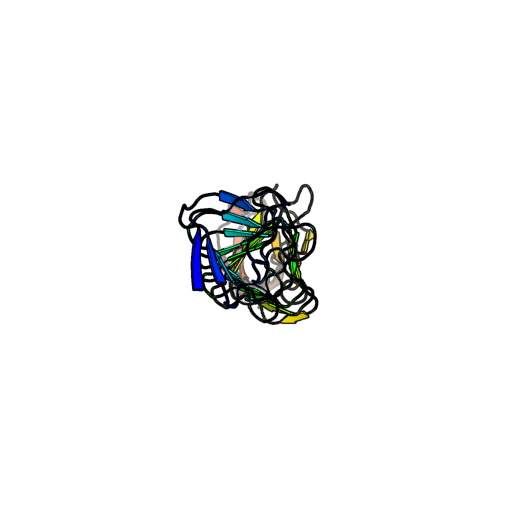.25 229 LEU A C 1
ATOM 1558 O O . LEU A 1 229 ? -17.795 -4.395 19.158 1.00 88.25 229 LEU A O 1
ATOM 1562 N N . ALA A 1 230 ? -15.791 -4.753 20.118 1.00 86.00 230 ALA A N 1
ATOM 1563 C CA . ALA A 1 230 ? -16.366 -5.323 21.331 1.00 86.00 230 ALA A CA 1
ATOM 1564 C C . ALA A 1 230 ? -17.249 -4.278 22.046 1.00 86.00 230 ALA A C 1
ATOM 1566 O O . ALA A 1 230 ? -16.833 -3.121 22.176 1.00 86.00 230 ALA A O 1
ATOM 1567 N N . PRO A 1 231 ? -18.460 -4.648 22.499 1.00 87.31 231 PRO A N 1
ATOM 1568 C CA . PRO A 1 231 ? -19.311 -3.725 23.230 1.00 87.31 231 PRO A CA 1
ATOM 1569 C C . PRO A 1 231 ? -18.665 -3.356 24.575 1.00 87.31 231 PRO A C 1
ATOM 1571 O O . PRO A 1 231 ? -17.906 -4.150 25.138 1.00 87.31 231 PRO A O 1
ATOM 1574 N N . PRO A 1 232 ? -18.963 -2.164 25.113 1.00 92.50 232 PRO A N 1
ATOM 1575 C CA . PRO A 1 232 ? -18.556 -1.819 26.464 1.00 92.50 232 PRO A CA 1
ATOM 1576 C C . PRO A 1 232 ? -19.290 -2.689 27.489 1.00 92.50 232 PRO A C 1
ATOM 1578 O O . PRO A 1 232 ? -20.426 -3.110 27.266 1.00 92.50 232 PRO A O 1
ATOM 1581 N N . VAL A 1 233 ? -18.647 -2.932 28.629 1.00 94.38 233 VAL A N 1
ATOM 1582 C CA . VAL A 1 233 ? -19.160 -3.804 29.691 1.00 94.38 233 VAL A CA 1
ATOM 1583 C C . VAL A 1 233 ? -19.135 -3.099 31.041 1.00 94.38 233 VAL A C 1
ATOM 1585 O O . VAL A 1 233 ? -18.198 -2.366 31.359 1.00 94.38 233 VAL A O 1
ATOM 1588 N N . PHE A 1 234 ? -20.156 -3.346 31.862 1.00 96.25 234 PHE A N 1
ATOM 1589 C CA . PHE A 1 234 ? -20.093 -3.033 33.286 1.00 96.25 234 PHE A CA 1
ATOM 1590 C C . PHE A 1 234 ? -19.269 -4.114 33.991 1.00 96.25 234 PHE A C 1
ATOM 1592 O O . PHE A 1 234 ? -19.623 -5.288 33.960 1.00 96.25 234 PHE A O 1
ATOM 1599 N N . ASN A 1 235 ? -18.181 -3.707 34.639 1.00 95.81 235 ASN A N 1
ATOM 1600 C CA . ASN A 1 235 ? -17.368 -4.570 35.494 1.00 95.81 235 ASN A CA 1
ATOM 1601 C C . ASN A 1 235 ? -18.037 -4.757 36.859 1.00 95.81 235 ASN A C 1
ATOM 1603 O O . ASN A 1 235 ? -18.047 -5.854 37.408 1.00 95.81 235 ASN A O 1
ATOM 1607 N N . SER A 1 236 ? -18.601 -3.680 37.412 1.00 96.69 236 SER A N 1
ATOM 1608 C CA . SER A 1 236 ? -19.430 -3.731 38.615 1.00 96.69 236 SER A CA 1
ATOM 1609 C C . SER A 1 236 ? -20.367 -2.530 38.708 1.00 96.69 236 SER A C 1
ATOM 1611 O O . SER A 1 236 ? -20.095 -1.456 38.167 1.00 96.69 236 SER A O 1
ATOM 1613 N N . VAL A 1 237 ? -21.481 -2.729 39.409 1.00 94.81 237 VAL A N 1
ATOM 1614 C CA . VAL A 1 237 ? -22.467 -1.698 39.739 1.00 94.81 237 VAL A CA 1
ATOM 1615 C C . VAL A 1 237 ? -22.771 -1.830 41.224 1.00 94.81 237 VAL A C 1
ATOM 1617 O O . VAL A 1 237 ? -23.296 -2.856 41.655 1.00 94.81 237 VAL A O 1
ATOM 1620 N N . THR A 1 238 ? -22.434 -0.807 42.005 1.00 95.19 238 THR A N 1
ATOM 1621 C CA . THR A 1 238 ? -22.544 -0.853 43.467 1.00 95.19 238 THR A CA 1
ATOM 1622 C C . THR A 1 238 ? -23.254 0.387 43.983 1.00 95.19 238 THR A C 1
ATOM 1624 O O . THR A 1 238 ? -22.880 1.506 43.640 1.00 95.19 238 THR A O 1
ATOM 1627 N N . ARG A 1 239 ? -24.248 0.206 44.856 1.00 93.00 239 ARG A N 1
ATOM 1628 C CA . ARG A 1 239 ? -24.838 1.309 45.622 1.00 93.00 239 ARG A CA 1
ATOM 1629 C C . ARG A 1 239 ? -23.984 1.583 46.861 1.00 93.00 239 ARG A C 1
ATOM 1631 O O . ARG A 1 239 ? -23.745 0.674 47.652 1.00 93.00 239 ARG A O 1
ATOM 1638 N N . LEU A 1 240 ? -23.515 2.815 47.009 1.00 94.00 240 LEU A N 1
ATOM 1639 C CA . LEU A 1 240 ? -22.721 3.280 48.143 1.00 94.00 240 LEU A CA 1
ATOM 1640 C C . LEU A 1 240 ? -23.621 3.618 49.346 1.00 94.00 240 LEU A C 1
ATOM 1642 O O . LEU A 1 240 ? -24.847 3.681 49.233 1.00 94.00 240 LEU A O 1
ATOM 1646 N N . ALA A 1 241 ? -23.008 3.818 50.516 1.00 93.12 241 ALA A N 1
ATOM 1647 C CA . ALA A 1 241 ? -23.724 4.062 51.773 1.00 93.12 241 ALA A CA 1
ATOM 1648 C C . ALA A 1 241 ? -24.553 5.362 51.765 1.00 93.12 241 ALA A C 1
ATOM 1650 O O . ALA A 1 241 ? -25.598 5.425 52.407 1.00 93.12 241 ALA A O 1
ATOM 1651 N N . ASP A 1 242 ? -24.116 6.367 51.006 1.00 90.44 242 ASP A N 1
ATOM 1652 C CA . ASP A 1 242 ? -24.816 7.639 50.783 1.00 90.44 242 ASP A CA 1
ATOM 1653 C C . ASP A 1 242 ? -25.967 7.530 49.759 1.00 90.44 242 ASP A C 1
ATOM 1655 O O . ASP A 1 242 ? -26.675 8.501 49.505 1.00 90.44 242 ASP A O 1
ATOM 1659 N N . GLY A 1 243 ? -26.177 6.348 49.170 1.00 86.88 243 GLY A N 1
ATOM 1660 C CA . GLY A 1 243 ? -27.191 6.095 48.150 1.00 86.88 243 GLY A CA 1
ATOM 1661 C C . GLY A 1 243 ? -26.749 6.380 46.712 1.00 86.88 243 GLY A C 1
ATOM 1662 O O . GLY A 1 243 ? -27.516 6.069 45.799 1.00 86.88 243 GLY A O 1
ATOM 1663 N N . THR A 1 244 ? -25.536 6.896 46.499 1.00 92.62 244 THR A N 1
ATOM 1664 C CA . THR A 1 244 ? -24.917 7.075 45.177 1.00 92.62 244 THR A CA 1
ATOM 1665 C C . THR A 1 244 ? -24.700 5.722 44.498 1.00 92.62 244 THR A C 1
ATOM 1667 O O . THR A 1 244 ? -24.372 4.730 45.152 1.00 92.62 244 THR A O 1
ATOM 1670 N N . PHE A 1 245 ? -24.840 5.662 43.172 1.00 94.19 245 PHE A N 1
ATOM 1671 C CA . PHE A 1 245 ? -24.455 4.479 42.400 1.00 94.19 245 PHE A CA 1
ATOM 1672 C C . PHE A 1 245 ? -23.067 4.663 41.789 1.00 94.19 245 PHE A C 1
ATOM 1674 O O . PHE A 1 245 ? -22.850 5.573 40.990 1.00 94.19 245 PHE A O 1
ATOM 1681 N N . ARG A 1 246 ? -22.150 3.760 42.141 1.00 96.06 246 ARG A N 1
ATOM 1682 C CA . ARG A 1 246 ? -20.831 3.624 41.527 1.00 96.06 246 ARG A CA 1
ATOM 1683 C C . ARG A 1 246 ? -20.889 2.610 40.396 1.00 96.06 246 ARG A C 1
ATOM 1685 O O . ARG A 1 246 ? -21.176 1.433 40.624 1.00 96.06 246 ARG A O 1
ATOM 1692 N N . LEU A 1 247 ? -20.570 3.057 39.191 1.00 97.38 247 LEU A N 1
ATOM 1693 C CA . LEU A 1 247 ? -20.445 2.229 38.001 1.00 97.38 247 LEU A CA 1
ATOM 1694 C C . LEU A 1 247 ? -18.965 2.086 37.663 1.00 97.38 247 LEU A C 1
ATOM 1696 O O . LEU A 1 247 ? -18.289 3.080 37.406 1.00 97.38 247 LEU A O 1
ATOM 1700 N N . ASN A 1 248 ? -18.472 0.853 37.621 1.00 97.75 248 ASN A N 1
ATOM 1701 C CA . ASN A 1 248 ? -17.168 0.546 37.051 1.00 97.75 248 ASN A CA 1
ATOM 1702 C C . ASN A 1 248 ? -17.385 -0.144 35.714 1.00 97.75 248 ASN A C 1
ATOM 1704 O O . ASN A 1 248 ? -18.057 -1.172 35.656 1.00 97.75 248 ASN A O 1
ATOM 1708 N N . PHE A 1 249 ? -16.813 0.386 34.643 1.00 97.62 249 PHE A N 1
ATOM 1709 C CA . PHE A 1 249 ? -17.023 -0.137 33.297 1.00 97.62 249 PHE A CA 1
ATOM 1710 C C . PHE A 1 249 ? -15.763 -0.021 32.443 1.00 97.62 249 PHE A C 1
ATOM 1712 O O . PHE A 1 249 ? -14.843 0.735 32.746 1.00 97.62 249 PHE A O 1
ATOM 1719 N N . SER A 1 250 ? -15.686 -0.835 31.400 1.00 96.00 250 SER A N 1
ATOM 1720 C CA . SER A 1 250 ? -14.545 -0.901 30.488 1.00 96.00 250 SER A CA 1
ATOM 1721 C C . SER A 1 250 ? -15.028 -1.135 29.060 1.00 96.00 250 SER A C 1
ATOM 1723 O O . SER A 1 250 ? -16.190 -1.456 28.807 1.00 96.00 250 SER A O 1
ATOM 1725 N N . GLY A 1 251 ? -14.130 -0.930 28.107 1.00 92.81 251 GLY A N 1
ATOM 1726 C CA . GLY A 1 251 ? -14.409 -1.104 26.694 1.00 92.81 251 GLY A CA 1
ATOM 1727 C C . GLY A 1 251 ? -13.135 -0.989 25.863 1.00 92.81 251 GLY A C 1
ATOM 1728 O O . GLY A 1 251 ? -12.045 -0.808 26.418 1.00 92.81 251 GLY A O 1
ATOM 1729 N N . PRO A 1 252 ? -13.251 -1.119 24.533 1.00 87.94 252 PRO A N 1
ATOM 1730 C CA . PRO A 1 252 ? -12.108 -1.097 23.632 1.00 87.94 252 PRO A CA 1
ATOM 1731 C C . PRO A 1 252 ? -11.332 0.214 23.749 1.00 87.94 252 PRO A C 1
ATOM 1733 O O . PRO A 1 252 ? -11.904 1.285 23.568 1.00 87.94 252 PRO A O 1
ATOM 1736 N N . SER A 1 253 ? -10.026 0.134 24.009 1.00 87.19 253 SER A N 1
ATOM 1737 C CA . SER A 1 253 ? -9.170 1.323 24.079 1.00 87.19 253 SER A CA 1
ATOM 1738 C C . SER A 1 253 ? -9.257 2.154 22.790 1.00 87.19 253 SER A C 1
ATOM 1740 O O . SER A 1 253 ? -9.308 1.609 21.683 1.00 87.19 253 SER A O 1
ATOM 1742 N N . GLY A 1 254 ? -9.320 3.474 22.945 1.00 83.88 254 GLY A N 1
ATOM 1743 C CA . GLY A 1 254 ? -9.527 4.454 21.883 1.00 83.88 254 GLY A CA 1
ATOM 1744 C C . GLY A 1 254 ? -10.981 4.617 21.426 1.00 83.88 254 GLY A C 1
ATOM 1745 O O . GLY A 1 254 ? -11.266 5.564 20.697 1.00 83.88 254 GLY A O 1
ATOM 1746 N N . ALA A 1 255 ? -11.913 3.748 21.836 1.00 87.50 255 ALA A N 1
ATOM 1747 C CA . ALA A 1 255 ? -13.326 3.923 21.507 1.00 87.50 255 ALA A CA 1
ATOM 1748 C C . ALA A 1 255 ? -13.970 4.983 22.409 1.00 87.50 255 ALA A C 1
ATOM 1750 O O . ALA A 1 255 ? -13.775 4.987 23.628 1.00 87.50 255 ALA A O 1
ATOM 1751 N N . ASN A 1 256 ? -14.774 5.861 21.812 1.00 91.75 256 ASN A N 1
ATOM 1752 C CA . ASN A 1 256 ? -15.617 6.774 22.573 1.00 91.75 256 ASN A CA 1
ATOM 1753 C C . ASN A 1 256 ? -16.744 6.002 23.259 1.00 91.75 256 ASN A C 1
ATOM 1755 O O . ASN A 1 256 ? -17.197 4.975 22.758 1.00 91.75 256 ASN A O 1
ATOM 1759 N N . TYR A 1 257 ? -17.210 6.502 24.394 1.00 94.06 257 TYR A N 1
ATOM 1760 C CA . TYR A 1 257 ? -18.345 5.942 25.108 1.00 94.06 257 TYR A CA 1
ATOM 1761 C C . TYR A 1 257 ? -19.312 7.025 25.561 1.00 94.06 257 TYR A C 1
ATOM 1763 O O . TYR A 1 257 ? -18.931 8.166 25.823 1.00 94.06 257 TYR A O 1
ATOM 1771 N N . GLU A 1 258 ? -20.566 6.619 25.710 1.00 95.69 258 GLU A N 1
ATOM 1772 C CA . GLU A 1 258 ? -21.618 7.356 26.393 1.00 95.69 258 GLU A CA 1
ATOM 1773 C C . GLU A 1 258 ? -22.204 6.469 27.492 1.00 95.69 258 GLU A C 1
ATOM 1775 O O . GLU A 1 258 ? -22.550 5.311 27.242 1.00 95.69 258 GLU A O 1
ATOM 1780 N N . VAL A 1 259 ? -22.361 7.028 28.689 1.00 95.88 259 VAL A N 1
ATOM 1781 C CA . VAL A 1 259 ? -23.215 6.476 29.740 1.00 95.88 259 VAL A CA 1
ATOM 1782 C C . VAL A 1 259 ? -24.489 7.301 29.776 1.00 95.88 259 VAL A C 1
ATOM 1784 O O . VAL A 1 259 ? -24.450 8.521 29.942 1.00 95.88 259 VAL A O 1
ATOM 1787 N N . ARG A 1 260 ? -25.629 6.636 29.627 1.00 95.25 260 ARG A N 1
ATOM 1788 C CA . ARG A 1 260 ? -26.961 7.239 29.672 1.00 95.25 260 ARG A CA 1
ATOM 1789 C C . ARG A 1 260 ? -27.777 6.596 30.779 1.00 95.25 260 ARG A C 1
ATOM 1791 O O . ARG A 1 260 ? -27.562 5.428 31.101 1.00 95.25 260 ARG A O 1
ATOM 1798 N N . ALA A 1 261 ? -28.715 7.343 31.351 1.00 95.19 261 ALA A N 1
ATOM 1799 C CA . ALA A 1 261 ? -29.568 6.830 32.417 1.00 95.19 261 ALA A CA 1
ATOM 1800 C C . ALA A 1 261 ? -31.024 7.258 32.260 1.00 95.19 261 ALA A C 1
ATOM 1802 O O . ALA A 1 261 ? -31.310 8.343 31.765 1.00 95.19 261 ALA A O 1
ATOM 1803 N N . SER A 1 262 ? -31.939 6.406 32.715 1.00 95.00 262 SER A N 1
ATOM 1804 C CA . SER A 1 262 ? -33.385 6.629 32.659 1.00 95.00 262 SER A CA 1
ATOM 1805 C C . SER A 1 262 ? -34.071 6.022 33.880 1.00 95.00 262 SER A C 1
ATOM 1807 O O . SER A 1 262 ? -33.570 5.069 34.472 1.00 95.00 262 SER A O 1
ATOM 1809 N N . THR A 1 263 ? -35.239 6.541 34.249 1.00 94.44 263 THR A N 1
ATOM 1810 C CA . THR A 1 263 ? -36.138 5.912 35.232 1.00 94.44 263 THR A CA 1
ATOM 1811 C C . THR A 1 263 ? -37.061 4.868 34.597 1.00 94.44 263 THR A C 1
ATOM 1813 O O . THR A 1 263 ? -37.727 4.127 35.309 1.00 94.44 263 THR A O 1
ATOM 1816 N N . ASN A 1 264 ? -37.090 4.773 33.263 1.00 92.88 264 ASN A N 1
ATOM 1817 C CA . ASN A 1 264 ? -37.898 3.819 32.511 1.00 92.88 264 ASN A CA 1
ATOM 1818 C C . ASN A 1 264 ? -37.033 3.072 31.483 1.00 92.88 264 ASN A C 1
ATOM 1820 O O . ASN A 1 264 ? -36.629 3.641 30.464 1.00 92.88 264 ASN A O 1
ATOM 1824 N N . ALA A 1 265 ? -36.781 1.786 31.747 1.00 91.19 265 ALA A N 1
ATOM 1825 C CA . ALA A 1 265 ? -35.992 0.909 30.883 1.00 91.19 265 ALA A CA 1
ATOM 1826 C C . ALA A 1 265 ? -36.645 0.621 29.519 1.00 91.19 265 ALA A C 1
ATOM 1828 O O . ALA A 1 265 ? -35.954 0.232 28.582 1.00 91.19 265 ALA A O 1
ATOM 1829 N N . ALA A 1 266 ? -37.962 0.810 29.392 1.00 91.88 266 ALA A N 1
ATOM 1830 C CA . ALA A 1 266 ? -38.701 0.552 28.159 1.00 91.88 266 ALA A CA 1
ATOM 1831 C C . ALA A 1 266 ? -38.662 1.729 27.167 1.00 91.88 266 ALA A C 1
ATOM 1833 O O . ALA A 1 266 ? -39.198 1.616 26.067 1.00 91.88 266 ALA A O 1
ATOM 1834 N N . LEU A 1 267 ? -38.044 2.864 27.525 1.00 91.56 267 LEU A N 1
ATOM 1835 C CA . LEU A 1 267 ? -37.912 4.003 26.616 1.00 91.56 267 LEU A CA 1
ATOM 1836 C C . LEU A 1 267 ? -36.952 3.671 25.469 1.00 91.56 267 LEU A C 1
ATOM 1838 O O . LEU A 1 267 ? -35.738 3.598 25.661 1.00 91.56 267 LEU A O 1
ATOM 1842 N N . THR A 1 268 ? -37.503 3.508 24.268 1.00 85.19 268 THR A N 1
ATOM 1843 C CA . THR A 1 268 ? -36.756 3.275 23.027 1.00 85.19 268 THR A CA 1
ATOM 1844 C C . THR A 1 268 ? -36.935 4.438 22.041 1.00 85.19 268 THR A C 1
ATOM 1846 O O . THR A 1 268 ? -38.031 4.992 21.977 1.00 85.19 268 THR A O 1
ATOM 1849 N N . PRO A 1 269 ? -35.922 4.779 21.222 1.00 87.94 269 PRO A N 1
ATOM 1850 C CA . PRO A 1 269 ? -34.586 4.182 21.191 1.00 87.94 269 PRO A CA 1
ATOM 1851 C C . PRO A 1 269 ? -33.782 4.578 22.435 1.00 87.94 269 PRO A C 1
ATOM 1853 O O . PRO A 1 269 ? -33.968 5.673 22.959 1.00 87.94 269 PRO A O 1
ATOM 1856 N N . PHE A 1 270 ? -32.865 3.729 22.910 1.00 85.25 270 PHE A N 1
ATOM 1857 C CA . PHE A 1 270 ? -32.087 4.031 24.124 1.00 85.25 270 PHE A CA 1
ATOM 1858 C C . PHE A 1 270 ? -31.192 5.283 24.000 1.00 85.25 270 PHE A C 1
ATOM 1860 O O . PHE A 1 270 ? -30.722 5.823 24.997 1.00 85.25 270 PHE A O 1
ATOM 1867 N N . THR A 1 271 ? -30.990 5.795 22.783 1.00 85.69 271 THR A N 1
ATOM 1868 C CA . THR A 1 271 ? -30.361 7.100 22.518 1.00 85.69 271 THR A CA 1
ATOM 1869 C C . THR A 1 271 ? -31.178 8.290 23.034 1.00 85.69 271 THR A C 1
ATOM 1871 O O . THR A 1 271 ? -30.620 9.368 23.210 1.00 85.69 271 THR A O 1
ATOM 1874 N N . SER A 1 272 ? -32.472 8.100 23.317 1.00 91.19 272 SER A N 1
ATOM 1875 C CA . SER A 1 272 ? -33.343 9.091 23.966 1.00 91.19 272 SER A CA 1
ATOM 1876 C C . SER A 1 272 ? -33.067 9.269 25.461 1.00 91.19 272 SER A C 1
ATOM 1878 O O . SER A 1 272 ? -33.507 10.256 26.047 1.00 91.19 272 SER A O 1
ATOM 1880 N N . TRP A 1 273 ? -32.341 8.340 26.093 1.00 95.25 273 TRP A N 1
ATOM 1881 C CA . TRP A 1 273 ? -32.030 8.442 27.516 1.00 95.25 273 TRP A CA 1
ATOM 1882 C C . TRP A 1 273 ? -31.058 9.607 27.751 1.00 95.25 273 TRP A C 1
ATOM 1884 O O . TRP A 1 273 ? -30.085 9.728 26.998 1.00 95.25 273 TRP A O 1
ATOM 1894 N N . PRO A 1 274 ? -31.270 10.448 28.779 1.00 94.25 274 PRO A N 1
ATOM 1895 C CA . PRO A 1 274 ? -30.349 11.525 29.130 1.00 94.25 274 PRO A CA 1
ATOM 1896 C C . PRO A 1 274 ? -28.894 11.058 29.278 1.00 94.25 274 PRO A C 1
ATOM 1898 O O . PRO A 1 274 ? -28.619 10.013 29.877 1.00 94.25 274 PRO A O 1
ATOM 1901 N N . LEU A 1 275 ? -27.963 11.849 28.736 1.00 94.69 275 LEU A N 1
ATOM 1902 C CA . LEU A 1 275 ? -26.525 11.627 28.888 1.00 94.69 275 LEU A CA 1
ATOM 1903 C C . LEU A 1 275 ? -26.107 11.916 30.332 1.00 94.69 275 LEU A C 1
ATOM 1905 O O . LEU A 1 275 ? -26.410 12.980 30.863 1.00 94.69 275 LEU A O 1
ATOM 1909 N N . VAL A 1 276 ? -25.399 10.969 30.945 1.00 94.62 276 VAL A N 1
ATOM 1910 C CA . VAL A 1 276 ? -24.774 11.138 32.263 1.00 94.62 276 VAL A CA 1
ATOM 1911 C C . VAL A 1 276 ? -23.333 11.599 32.086 1.00 94.62 276 VAL A C 1
ATOM 1913 O O . VAL A 1 276 ? -22.936 12.622 32.630 1.00 94.62 276 VAL A O 1
ATOM 1916 N N . ILE A 1 277 ? -22.555 10.855 31.297 1.00 95.62 277 ILE A N 1
ATOM 1917 C CA . ILE A 1 277 ? -21.167 11.183 30.971 1.00 95.62 277 ILE A CA 1
ATOM 1918 C C . ILE A 1 277 ? -20.801 10.601 29.607 1.00 95.62 277 ILE A C 1
ATOM 1920 O O . ILE A 1 277 ? -21.366 9.599 29.169 1.00 95.62 277 ILE A O 1
ATOM 1924 N N . SER A 1 278 ? -19.822 11.206 28.949 1.00 96.25 278 SER A N 1
ATOM 1925 C CA . SER A 1 278 ? -19.155 10.651 27.776 1.00 96.25 278 SER A CA 1
ATOM 1926 C C . SER A 1 278 ? -17.645 10.759 27.934 1.00 96.25 278 SER A C 1
ATOM 1928 O O . SER A 1 278 ? -17.154 11.648 28.628 1.00 96.25 278 SER A O 1
ATOM 1930 N N . GLY A 1 279 ? -16.906 9.895 27.253 1.00 95.62 279 GLY A N 1
ATOM 1931 C CA . GLY A 1 279 ? -15.449 9.946 27.246 1.00 95.62 279 GLY A CA 1
ATOM 1932 C C . GLY A 1 279 ? -14.851 9.001 26.218 1.00 95.62 279 GLY A C 1
ATOM 1933 O O . GLY A 1 279 ? -15.544 8.527 25.322 1.00 95.62 279 GLY A O 1
ATOM 1934 N N . THR A 1 280 ? -13.565 8.705 26.369 1.00 94.31 280 THR A N 1
ATOM 1935 C CA . THR A 1 280 ? -12.845 7.732 25.542 1.00 94.31 280 THR A CA 1
ATOM 1936 C C . THR A 1 280 ? -12.242 6.672 26.449 1.00 94.31 280 THR A C 1
ATOM 1938 O O . THR A 1 280 ? -11.639 6.991 27.475 1.00 94.31 280 THR A O 1
ATOM 1941 N N . PHE A 1 281 ? -12.409 5.400 26.100 1.00 93.31 281 PHE A N 1
ATOM 1942 C CA . PHE A 1 281 ? -11.752 4.312 26.812 1.00 93.31 281 PHE A CA 1
ATOM 1943 C C . PHE A 1 281 ? -10.242 4.391 26.610 1.00 93.31 281 PHE A C 1
ATOM 1945 O O . PHE A 1 281 ? -9.763 4.478 25.485 1.00 93.31 281 PHE A O 1
ATOM 1952 N N . THR A 1 282 ? -9.477 4.297 27.691 1.00 91.12 282 THR A N 1
ATOM 1953 C CA . THR A 1 282 ? -8.004 4.262 27.642 1.00 91.12 282 THR A CA 1
ATOM 1954 C C . THR A 1 282 ? -7.449 2.837 27.721 1.00 91.12 282 THR A C 1
ATOM 1956 O O . THR A 1 282 ? -6.247 2.626 27.593 1.00 91.12 282 THR A O 1
ATOM 1959 N N . GLY A 1 283 ? -8.323 1.845 27.921 1.00 85.38 283 GLY A N 1
ATOM 1960 C CA . GLY A 1 283 ? -7.969 0.463 28.259 1.00 85.38 283 GLY A CA 1
ATOM 1961 C C . GLY A 1 283 ? -7.995 0.179 29.765 1.00 85.38 283 GLY A C 1
ATOM 1962 O O . GLY A 1 283 ? -8.027 -0.984 30.155 1.00 85.38 283 GLY A O 1
ATOM 1963 N N . ALA A 1 284 ? -8.047 1.215 30.609 1.00 93.12 284 ALA A N 1
ATOM 1964 C CA . ALA A 1 284 ? -8.303 1.078 32.040 1.00 93.12 284 ALA A CA 1
ATOM 1965 C C . ALA A 1 284 ? -9.811 1.054 32.353 1.00 93.12 284 ALA A C 1
ATOM 1967 O O . ALA A 1 284 ? -10.641 1.487 31.548 1.00 93.12 284 ALA A O 1
ATOM 1968 N N . VAL A 1 285 ? -10.158 0.567 33.548 1.00 96.62 285 VAL A N 1
ATOM 1969 C CA . VAL A 1 285 ? -11.518 0.673 34.091 1.00 96.62 285 VAL A CA 1
ATOM 1970 C C . VAL A 1 285 ? -11.844 2.141 34.355 1.00 96.62 285 VAL A C 1
ATOM 1972 O O . VAL A 1 285 ? -11.056 2.860 34.965 1.00 96.62 285 VAL A O 1
ATOM 1975 N N . VAL A 1 286 ? -13.021 2.570 33.911 1.00 97.19 286 VAL A N 1
ATOM 1976 C CA . VAL A 1 286 ? -13.596 3.876 34.228 1.00 97.19 286 VAL A CA 1
ATOM 1977 C C . VAL A 1 286 ? -14.523 3.718 35.427 1.00 97.19 286 VAL A C 1
ATOM 1979 O O . VAL A 1 286 ? -15.365 2.817 35.439 1.00 97.19 286 VAL A O 1
ATOM 1982 N N . THR A 1 287 ? -14.385 4.609 36.407 1.00 97.25 287 THR A N 1
ATOM 1983 C CA . THR A 1 287 ? -15.271 4.702 37.571 1.00 97.25 287 THR A CA 1
ATOM 1984 C C . THR A 1 287 ? -16.111 5.971 37.475 1.00 97.25 287 THR A C 1
ATOM 1986 O O . THR A 1 287 ? -15.572 7.066 37.331 1.00 97.25 287 THR A O 1
ATOM 1989 N N . LEU A 1 288 ? -17.429 5.816 37.569 1.00 96.62 288 LEU A N 1
ATOM 1990 C CA . LEU A 1 288 ? -18.404 6.901 37.613 1.00 96.62 288 LEU A CA 1
ATOM 1991 C C . LEU A 1 288 ? -19.232 6.786 38.888 1.00 96.62 288 LEU A C 1
ATOM 1993 O O . LEU A 1 288 ? -19.883 5.766 39.098 1.00 96.62 288 LEU A O 1
ATOM 1997 N N . ASP A 1 289 ? -19.271 7.856 39.672 1.00 96.19 289 ASP A N 1
ATOM 1998 C CA . ASP A 1 289 ? -20.202 8.006 40.788 1.00 96.19 289 ASP A CA 1
ATOM 1999 C C . ASP A 1 289 ? -21.361 8.912 40.346 1.00 96.19 289 ASP A C 1
ATOM 2001 O O . ASP A 1 289 ? -21.198 10.123 40.186 1.00 96.19 289 ASP A O 1
ATOM 2005 N N . ASP A 1 290 ? -22.539 8.330 40.107 1.00 94.25 290 ASP A N 1
ATOM 2006 C CA . ASP A 1 290 ? -23.742 9.091 39.757 1.00 94.25 290 ASP A CA 1
ATOM 2007 C C . ASP A 1 290 ? -24.408 9.645 41.020 1.00 94.25 290 ASP A C 1
ATOM 2009 O O . ASP A 1 290 ? -25.332 9.054 41.587 1.00 94.25 290 ASP A O 1
ATOM 2013 N N . LEU A 1 291 ? -23.934 10.815 41.445 1.00 92.38 291 LEU A N 1
ATOM 2014 C CA . LEU A 1 291 ? -24.436 11.530 42.623 1.00 92.38 291 LEU A CA 1
ATOM 2015 C C . LEU A 1 291 ? -25.927 11.875 42.517 1.00 92.38 291 LEU A C 1
ATOM 2017 O O . LEU A 1 291 ? -26.616 12.006 43.525 1.00 92.38 291 LEU A O 1
ATOM 2021 N N . SER A 1 292 ? -26.447 12.009 41.293 1.00 90.00 292 SER A N 1
ATOM 2022 C CA . SER A 1 292 ? -27.850 12.355 41.070 1.00 90.00 292 SER A CA 1
ATOM 2023 C C . SER A 1 292 ? -28.795 11.169 41.276 1.00 90.00 292 SER A C 1
ATOM 2025 O O . SER A 1 292 ? -30.009 11.359 41.278 1.00 90.00 292 SER A O 1
ATOM 2027 N N . ALA A 1 293 ? -28.271 9.945 41.424 1.00 89.19 293 ALA A N 1
ATOM 2028 C CA . ALA A 1 293 ? -29.073 8.731 41.580 1.00 89.19 293 ALA A CA 1
ATOM 2029 C C . ALA A 1 293 ? -29.950 8.736 42.835 1.00 89.19 293 ALA A C 1
ATOM 2031 O O . ALA A 1 293 ? -31.020 8.137 42.825 1.00 89.19 293 ALA A O 1
ATOM 2032 N N . THR A 1 294 ? -29.551 9.477 43.867 1.00 91.31 294 THR A N 1
ATOM 2033 C CA . THR A 1 294 ? -30.320 9.668 45.106 1.00 91.31 294 THR A CA 1
ATOM 2034 C C . THR A 1 294 ? -31.668 10.365 44.888 1.00 91.31 294 THR A C 1
ATOM 2036 O O . THR A 1 294 ? -32.574 10.195 45.699 1.00 91.31 294 THR A O 1
ATOM 2039 N N . ASN A 1 295 ? -31.842 11.084 43.773 1.00 92.25 295 ASN A N 1
ATOM 2040 C CA . ASN A 1 295 ? -33.085 11.782 43.431 1.00 92.25 295 ASN A CA 1
ATOM 2041 C C . ASN A 1 295 ? -34.153 10.875 42.794 1.00 92.25 295 ASN A C 1
ATOM 2043 O O . ASN A 1 295 ? -35.244 11.346 42.476 1.00 92.25 295 ASN A O 1
ATOM 2047 N N . TYR A 1 296 ? -33.856 9.591 42.569 1.00 90.06 296 TYR A N 1
ATOM 2048 C CA . TYR A 1 296 ? -34.733 8.672 41.846 1.00 90.06 296 TYR A CA 1
ATOM 2049 C C . TYR A 1 296 ? -34.951 7.378 42.636 1.00 90.06 296 TYR A C 1
ATOM 2051 O O . TYR A 1 296 ? -34.004 6.770 43.124 1.00 90.06 296 TYR A O 1
ATOM 2059 N N . ALA A 1 297 ? -36.200 6.908 42.714 1.00 89.00 297 ALA A N 1
ATOM 2060 C CA . ALA A 1 297 ? -36.530 5.639 43.377 1.00 89.00 297 ALA A CA 1
ATOM 2061 C C . ALA A 1 297 ? -36.004 4.404 42.615 1.00 89.00 297 ALA A C 1
ATOM 2063 O O . ALA A 1 297 ? -35.750 3.360 43.211 1.00 89.00 297 ALA A O 1
ATOM 2064 N N . GLN A 1 298 ? -35.834 4.526 41.296 1.00 90.31 298 GLN A N 1
ATOM 2065 C CA . GLN A 1 298 ? -35.236 3.519 40.425 1.00 90.31 298 GLN A CA 1
ATOM 2066 C C . GLN A 1 298 ? -34.468 4.215 39.304 1.00 90.31 298 GLN A C 1
ATOM 2068 O O . GLN A 1 298 ? -34.912 5.241 38.784 1.00 90.31 298 GLN A O 1
ATOM 2073 N N . ARG A 1 299 ? -33.330 3.638 38.909 1.00 91.06 299 ARG A N 1
ATOM 2074 C CA . ARG A 1 299 ? -32.516 4.147 37.810 1.00 91.06 299 ARG A CA 1
ATOM 2075 C C . ARG A 1 299 ? -31.904 3.006 37.009 1.00 91.06 299 ARG A C 1
ATOM 2077 O O . ARG A 1 299 ? -31.371 2.056 37.576 1.00 91.06 299 ARG A O 1
ATOM 2084 N N . PHE A 1 300 ? -31.996 3.112 35.693 1.00 93.69 300 PHE A N 1
ATOM 2085 C CA . PHE A 1 300 ? -31.406 2.200 34.724 1.00 93.69 300 PHE A CA 1
ATOM 2086 C C . PHE A 1 300 ? -30.251 2.895 34.022 1.00 93.69 300 PHE A C 1
ATOM 2088 O O . PHE A 1 300 ? -30.327 4.095 33.756 1.00 93.69 300 PHE A O 1
ATOM 2095 N N . TYR A 1 301 ? -29.212 2.134 33.692 1.00 95.31 301 TYR A N 1
ATOM 2096 C CA . TYR A 1 301 ? -28.016 2.635 33.027 1.00 95.31 301 TYR A CA 1
ATOM 2097 C C . TYR A 1 301 ? -27.766 1.870 31.734 1.00 95.31 301 TYR A C 1
ATOM 2099 O O . TYR A 1 301 ? -27.921 0.651 31.678 1.00 95.31 301 TYR A O 1
ATOM 2107 N N . LEU A 1 302 ? -27.336 2.597 30.711 1.00 94.56 302 LEU A N 1
ATOM 2108 C CA . LEU A 1 302 ? -26.824 2.053 29.466 1.00 94.56 302 LEU A CA 1
ATOM 2109 C C . LEU A 1 302 ? -25.432 2.623 29.239 1.00 94.56 302 LEU A C 1
ATOM 2111 O O . LEU A 1 302 ? -25.246 3.837 29.298 1.00 94.56 302 LEU A O 1
ATOM 2115 N N . ILE A 1 303 ? -24.484 1.753 28.907 1.00 94.94 303 ILE A N 1
ATOM 2116 C CA . ILE A 1 303 ? -23.222 2.162 28.309 1.00 94.94 303 ILE A CA 1
ATOM 2117 C C . ILE A 1 303 ? -23.184 1.734 26.848 1.00 94.94 303 ILE A C 1
ATOM 2119 O O . ILE A 1 303 ? -23.555 0.611 26.511 1.00 94.94 303 ILE A O 1
ATOM 2123 N N . ARG A 1 304 ? -22.749 2.635 25.969 1.00 91.31 304 ARG A N 1
ATOM 2124 C CA . ARG A 1 304 ? -22.609 2.348 24.541 1.00 91.31 304 ARG A CA 1
ATOM 2125 C C . ARG A 1 304 ? -21.398 3.038 23.944 1.00 91.31 304 ARG A C 1
ATOM 2127 O O . ARG A 1 304 ? -20.943 4.057 24.454 1.00 91.31 304 ARG A O 1
ATOM 2134 N N . ILE A 1 305 ? -20.935 2.492 22.829 1.00 88.75 305 ILE A N 1
ATOM 2135 C CA . ILE A 1 305 ? -20.060 3.203 21.901 1.00 88.75 305 ILE A CA 1
ATOM 2136 C C . ILE A 1 305 ? -20.986 3.900 20.888 1.00 88.75 305 ILE A C 1
ATOM 2138 O O . ILE A 1 305 ? -21.869 3.221 20.343 1.00 88.75 305 ILE A O 1
ATOM 2142 N N . PRO A 1 306 ? -20.896 5.235 20.734 1.00 80.38 306 PRO A N 1
ATOM 2143 C CA . PRO A 1 306 ? -21.790 6.000 19.877 1.00 80.38 306 PRO A CA 1
ATOM 2144 C C . PRO A 1 306 ? -21.656 5.650 18.397 1.00 80.38 306 PRO A C 1
ATOM 2146 O O . PRO A 1 306 ? -20.526 5.362 17.939 1.00 80.38 306 PRO A O 1
#

Secondary structure (DSSP, 8-state):
-EEEES---B-TT-EES-S--SS--EEEE-TT---EEE-SEE--SBTTB--EEEE-SSSEEEE-S-B---S-EEE-SEEEEE--SSSBTT-SS-EEE-TTEEEEESSEE-S-EEE-TT-EEEEB-SSS--EEEESS-EEE-TT-EEEEEEEETTEEE-EEEEEEEEEE-SEEEEEE-SSPP-TT-EEE-EEEEEEEE--SEEE-----TTEEEE-TTHHHH-EEEEEE-PPPEEEEEEE-TTSPEEEEEE--TT-EEEEEEES-TT-SSGGGSPEEEEEE--SSPEEEEEGGGGG-S--EEEEE--

Foldseek 3Di:
DEDEEQADEDAQQDEAACCLDPEAYEYEHHVVQEEYEHNYEYEANDDPHFYEYEYDHQHEYEQAHQYAGAQWYEFAAHEYEDNHADHASTHQYEYEFDAHGEYEYAHEHNHEYEQEANGEYEYADPPDAHEYEYAEEYEQYANYEYEKEAEVVVGAIHAYEAAYEYEDEEEYEYYYPYDADDAFRKYQHYAYPHFHDDYPYYHYDDHDPQKDKDCVCCRVGNMIGIHGFDWKDFPDWDQDPLRWIKTKIAGDAQFKKWKFKDQDPPDPPSVPGDTPDIDGGRRDIDIDTRPCSVVHPDMDMDMGRD

Sequence 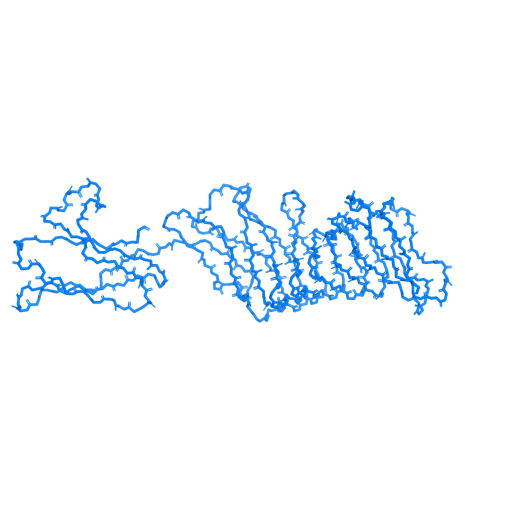(306 aa):
LTVDIGELGGSATALIGGDGSSSNPTWRIGAKNTTNTYAGVIADAGGAYLASLIKTGTGMLVLSGGNTYSGGTTVSSGTLMASNTTGSATGSGAVAVNTGGTLAGNGIISGAVSVNSGGKFAPGLIAGIGRLTLSNNLTLAAGSTTYLRIQRSPLTNDSATIYGTLNVGGTLTVTNIGGALTNGDTFKLLNAANYAGSFSSLVLPTLNPGLRWDTNALSASGTLSVIALAPPVFNSVTRLADGTFRLNFSGPSGANYEVRASTNAALTPFTSWPLVISGTFTGAVVTLDDLSATNYAQRFYLIRIP

Radius of gyration: 27.47 Å; Cα contacts (8 Å, |Δi|>4): 946; chains: 1; bounding box: 70×28×83 Å

Nearest PDB structures (foldseek):
  1dab-assembly1_A  TM=4.881E-01  e=4.753E-02  Bordetella pertussis
  2iou-assembly1_H  TM=4.408E-01  e=7.819E-02  Bordetella bronchiseptica RB50
  3syj-assembly1_A-2  TM=3.157E-01  e=5.187E-01  Haemophilus influenzae
  4dn7-assembly1_B  TM=1.714E-01  e=6.653E-01  Methanosarcina mazei Go1

Solvent-accessible surface area (backbone atoms only — not comparable to full-atom values): 14890 Å² total; per-residue (Å²): 91,79,46,84,34,46,70,62,66,41,53,68,86,38,74,44,60,62,74,64,45,96,46,43,43,30,43,37,35,17,73,66,42,52,74,35,52,27,30,20,32,44,30,25,15,38,99,91,17,38,18,26,41,34,36,33,35,73,17,34,45,31,26,39,13,48,19,64,14,49,54,15,30,35,29,54,20,20,34,43,29,24,56,10,90,51,74,10,30,54,8,59,13,47,34,41,22,30,49,60,5,31,44,31,16,46,13,28,32,46,20,40,36,39,28,33,50,51,4,32,41,32,36,12,43,98,76,67,73,22,47,19,36,30,64,21,36,37,37,36,31,64,61,12,36,39,41,36,45,34,31,55,80,70,76,48,48,12,18,36,41,26,64,22,46,33,38,39,29,12,32,42,37,43,42,68,81,45,63,87,78,51,70,69,47,70,40,72,38,34,48,52,70,36,64,39,67,46,59,78,42,78,47,68,61,88,67,58,92,63,46,41,79,43,61,83,44,33,50,81,52,24,26,44,32,31,35,67,46,68,74,50,44,78,77,45,79,46,75,46,96,89,49,29,38,37,39,32,30,40,42,53,57,75,39,50,36,39,35,27,40,36,76,53,86,82,58,75,62,68,84,74,36,51,78,74,51,68,53,63,30,78,61,55,78,44,79,46,73,41,70,69,45,63,81,44,99,54,79,40,78,46,68,41,63,125

Mean predicted aligned error: 5.82 Å

pLDDT: mean 95.36, std 4.47, range [76.88, 98.94]